Protein AF-0000000085133307 (afdb_homodimer)

Structure (mmCIF, N/CA/C/O backbone):
data_AF-0000000085133307-model_v1
#
loop_
_entity.id
_entity.type
_entity.pdbx_description
1 polymer 'Baseplate assembly protein W (GpW)'
#
loop_
_atom_site.group_PDB
_atom_site.id
_atom_site.type_symbol
_atom_site.label_atom_id
_atom_site.label_alt_id
_atom_site.label_comp_id
_atom_site.label_asym_id
_atom_site.label_entity_id
_atom_site.label_seq_id
_atom_site.pdbx_PDB_ins_code
_atom_site.Cartn_x
_atom_site.Cartn_y
_atom_site.Cartn_z
_atom_site.occupancy
_atom_site.B_iso_or_equiv
_atom_site.auth_seq_id
_atom_site.auth_comp_id
_atom_site.auth_asym_id
_atom_site.auth_atom_id
_atom_site.pdbx_PDB_model_num
ATOM 1 N N . MET A 1 1 ? 17.672 47.75 35.094 1 27.55 1 MET A N 1
ATOM 2 C CA . MET A 1 1 ? 16.469 47.562 34.281 1 27.55 1 MET A CA 1
ATOM 3 C C . MET A 1 1 ? 16.812 47.031 32.906 1 27.55 1 MET A C 1
ATOM 5 O O . MET A 1 1 ? 16.641 47.719 31.906 1 27.55 1 MET A O 1
ATOM 9 N N . THR A 1 2 ? 17.859 46.219 32.719 1 28.31 2 THR A N 1
ATOM 10 C CA . THR A 1 2 ? 18.531 45.75 31.516 1 28.31 2 THR A CA 1
ATOM 11 C C . THR A 1 2 ? 17.609 44.844 30.703 1 28.31 2 THR A C 1
ATOM 13 O O . THR A 1 2 ? 17.125 43.844 31.203 1 28.31 2 THR A O 1
ATOM 16 N N . ALA A 1 3 ? 16.906 45.406 29.641 1 29.16 3 ALA A N 1
ATOM 17 C CA . ALA A 1 3 ? 16.016 44.875 28.594 1 29.16 3 ALA A CA 1
ATOM 18 C C . ALA A 1 3 ? 16.672 43.719 27.875 1 29.16 3 ALA A C 1
ATOM 20 O O . ALA A 1 3 ? 17.672 43.875 27.172 1 29.16 3 ALA A O 1
ATOM 21 N N . ARG A 1 4 ? 16.938 42.594 28.516 1 31.33 4 ARG A N 1
ATOM 22 C CA . ARG A 1 4 ? 17.578 41.438 27.906 1 31.33 4 ARG A CA 1
ATOM 23 C C . ARG A 1 4 ? 16.875 41.031 26.609 1 31.33 4 ARG A C 1
ATOM 25 O O . ARG A 1 4 ? 15.656 40.906 26.562 1 31.33 4 ARG A O 1
ATOM 32 N N . TYR A 1 5 ? 17.328 41.5 25.359 1 29.95 5 TYR A N 1
ATOM 33 C CA . TYR A 1 5 ? 17.031 41.125 23.984 1 29.95 5 TYR A CA 1
ATOM 34 C C . TYR A 1 5 ? 16.984 39.625 23.828 1 29.95 5 TYR A C 1
ATOM 36 O O . TYR A 1 5 ? 18.031 38.969 23.812 1 29.95 5 TYR A O 1
ATOM 44 N N . LEU A 1 6 ? 16.312 38.844 24.672 1 33.94 6 LEU A N 1
ATOM 45 C CA . LEU A 1 6 ? 16.25 37.438 24.391 1 33.94 6 LEU A CA 1
ATOM 46 C C . LEU A 1 6 ? 15.945 37.188 22.906 1 33.94 6 LEU A C 1
ATOM 48 O O . LEU A 1 6 ? 14.93 37.656 22.391 1 33.94 6 LEU A O 1
ATOM 52 N N . GLY A 1 7 ? 16.922 37.219 22.031 1 33.25 7 GLY A N 1
ATOM 53 C CA . GLY A 1 7 ? 16.922 36.875 20.609 1 33.25 7 GLY A CA 1
ATOM 54 C C . GLY A 1 7 ? 16.094 35.656 20.281 1 33.25 7 GLY A C 1
ATOM 55 O O . GLY A 1 7 ? 16 34.719 21.078 1 33.25 7 GLY A O 1
ATOM 56 N N . MET A 1 8 ? 14.852 35.812 19.641 1 34.53 8 MET A N 1
ATOM 57 C CA . MET A 1 8 ? 14 34.781 19.031 1 34.53 8 MET A CA 1
ATOM 58 C C . MET A 1 8 ? 14.836 33.75 18.297 1 34.53 8 MET A C 1
ATOM 60 O O . MET A 1 8 ? 15.555 34.094 17.344 1 34.53 8 MET A O 1
ATOM 64 N N . ASN A 1 9 ? 15.695 32.969 18.859 1 35.91 9 ASN A N 1
ATOM 65 C CA . ASN A 1 9 ? 16.297 31.859 18.141 1 35.91 9 ASN A CA 1
ATOM 66 C C . ASN A 1 9 ? 15.281 31.156 17.25 1 35.91 9 ASN A C 1
ATOM 68 O O . ASN A 1 9 ? 14.203 30.766 17.719 1 35.91 9 ASN A O 1
ATOM 72 N N . ARG A 1 10 ? 14.969 31.562 15.969 1 39.97 10 ARG A N 1
ATOM 73 C CA . ARG A 1 10 ? 14.281 30.953 14.836 1 39.97 10 ARG A CA 1
ATOM 74 C C . ARG A 1 10 ? 14.523 29.438 14.805 1 39.97 10 ARG A C 1
ATOM 76 O O . ARG A 1 10 ? 15.539 28.984 14.273 1 39.97 10 ARG A O 1
ATOM 83 N N . SER A 1 11 ? 14.648 28.641 15.75 1 41.59 11 SER A N 1
ATOM 84 C CA . SER A 1 11 ? 14.82 27.203 15.609 1 41.59 11 SER A CA 1
ATOM 85 C C . SER A 1 11 ? 13.836 26.625 14.602 1 41.59 11 SER A C 1
ATOM 87 O O . SER A 1 11 ? 12.633 26.891 14.664 1 41.59 11 SER A O 1
ATOM 89 N N . ASP A 1 12 ? 14.219 26.344 13.203 1 47.09 12 ASP A N 1
ATOM 90 C CA . ASP A 1 12 ? 13.773 25.734 11.953 1 47.09 12 ASP A CA 1
ATOM 91 C C . ASP A 1 12 ? 12.93 24.484 12.227 1 47.09 12 ASP A C 1
ATOM 93 O O . ASP A 1 12 ? 12.586 23.75 11.297 1 47.09 12 ASP A O 1
ATOM 97 N N . GLY A 1 13 ? 12.781 24.031 13.383 1 53.97 13 GLY A N 1
ATOM 98 C CA . GLY A 1 13 ? 12 22.844 13.633 1 53.97 13 GLY A CA 1
ATOM 99 C C . GLY A 1 13 ? 10.547 22.984 13.227 1 53.97 13 GLY A C 1
ATOM 100 O O . GLY A 1 13 ? 10.086 24.078 12.914 1 53.97 13 GLY A O 1
ATOM 101 N N . LEU A 1 14 ? 9.992 21.812 12.773 1 59.34 14 LEU A N 1
ATOM 102 C CA . LEU A 1 14 ? 8.562 21.781 12.5 1 59.34 14 LEU A CA 1
ATOM 103 C C . LEU A 1 14 ? 7.789 22.547 13.578 1 59.34 14 LEU A C 1
ATOM 105 O O . LEU A 1 14 ? 7.957 22.281 14.766 1 59.34 14 LEU A O 1
ATOM 109 N N . THR A 1 15 ? 7.285 23.688 13.242 1 68.75 15 THR A N 1
ATOM 110 C CA . THR A 1 15 ? 6.516 24.438 14.242 1 68.75 15 THR A CA 1
ATOM 111 C C . THR A 1 15 ? 5.215 23.703 14.562 1 68.75 15 THR A C 1
ATOM 113 O O . THR A 1 15 ? 4.766 22.844 13.797 1 68.75 15 THR A O 1
ATOM 116 N N . VAL A 1 16 ? 4.793 23.719 15.797 1 70.56 16 VAL A N 1
ATOM 117 C CA . VAL A 1 16 ? 3.502 23.219 16.25 1 70.56 16 VAL A CA 1
ATOM 118 C C . VAL A 1 16 ? 2.422 23.547 15.227 1 70.56 16 VAL A C 1
ATOM 120 O O . VAL A 1 16 ? 1.564 22.719 14.93 1 70.56 16 VAL A O 1
ATOM 123 N N . THR A 1 17 ? 2.656 24.641 14.555 1 77.88 17 THR A N 1
ATOM 124 C CA . THR A 1 17 ? 1.676 25.094 13.578 1 77.88 17 THR A CA 1
ATOM 125 C C . THR A 1 17 ? 1.764 24.25 12.297 1 77.88 17 THR A C 1
ATOM 127 O O . THR A 1 17 ? 0.741 23.859 11.742 1 77.88 17 THR A O 1
ATOM 130 N N . ASP A 1 18 ? 2.986 23.906 11.977 1 86.12 18 ASP A N 1
ATOM 131 C CA . ASP A 1 18 ? 3.174 23.125 10.75 1 86.12 18 ASP A CA 1
ATOM 132 C C . ASP A 1 18 ? 2.615 21.719 10.906 1 86.12 18 ASP A C 1
ATOM 134 O O . ASP A 1 18 ? 1.94 21.203 10 1 86.12 18 ASP A O 1
ATOM 138 N N . LEU A 1 19 ? 2.783 21.156 12.023 1 90.19 19 LEU A N 1
ATOM 139 C CA . LEU A 1 19 ? 2.279 19.828 12.305 1 90.19 19 LEU A CA 1
ATOM 140 C C . LEU A 1 19 ? 0.755 19.812 12.359 1 90.19 19 LEU A C 1
ATOM 142 O O . LEU A 1 19 ? 0.118 18.859 11.914 1 90.19 19 LEU A O 1
ATOM 146 N N . GLU A 1 20 ? 0.257 20.875 12.906 1 92.06 20 GLU A N 1
ATOM 147 C CA . GLU A 1 20 ? -1.196 20.984 12.961 1 92.06 20 GLU A CA 1
ATOM 148 C C . GLU A 1 20 ? -1.799 21.078 11.562 1 92.06 20 GLU A C 1
ATOM 150 O O . GLU A 1 20 ? -2.822 20.453 11.281 1 92.06 20 GLU A O 1
ATOM 155 N N . HIS A 1 21 ? -1.163 21.828 10.703 1 94.94 21 HIS A N 1
ATOM 156 C CA . HIS A 1 21 ? -1.636 21.953 9.328 1 94.94 21 HIS A CA 1
ATOM 157 C C . HIS A 1 21 ? -1.559 20.625 8.586 1 94.94 21 HIS A C 1
ATOM 159 O O . HIS A 1 21 ? -2.479 20.281 7.848 1 94.94 21 HIS A O 1
ATOM 165 N N . ILE A 1 22 ? -0.519 19.891 8.867 1 96.38 22 ILE A N 1
ATOM 166 C CA . ILE A 1 22 ? -0.336 18.594 8.227 1 96.38 22 ILE A CA 1
ATOM 167 C C . ILE A 1 22 ? -1.39 17.625 8.734 1 96.38 22 ILE A C 1
ATOM 169 O O . ILE A 1 22 ? -2.01 16.906 7.949 1 96.38 22 ILE A O 1
ATOM 173 N N . SER A 1 23 ? -1.599 17.609 10.031 1 96.75 23 SER A N 1
ATOM 174 C CA . SER A 1 23 ? -2.602 16.734 10.633 1 96.75 23 SER A CA 1
ATOM 175 C C . SER A 1 23 ? -3.992 17.031 10.07 1 96.75 23 SER A C 1
ATOM 177 O O . SER A 1 23 ? -4.738 16.109 9.742 1 96.75 23 SER A O 1
ATOM 179 N N . GLN A 1 24 ? -4.277 18.266 9.945 1 96.44 24 GLN A N 1
ATOM 180 C CA . GLN A 1 24 ? -5.578 18.656 9.414 1 96.44 24 GLN A CA 1
ATOM 181 C C . GLN A 1 24 ? -5.719 18.25 7.949 1 96.44 24 GLN A C 1
ATOM 183 O O . GLN A 1 24 ? -6.762 17.75 7.539 1 96.44 24 GLN A O 1
ATOM 188 N N . SER A 1 25 ? -4.668 18.531 7.223 1 97.44 25 SER A N 1
ATOM 189 C CA . SER A 1 25 ? -4.652 18.172 5.809 1 97.44 25 SER A CA 1
ATOM 190 C C . SER A 1 25 ? -4.875 16.672 5.621 1 97.44 25 SER A C 1
ATOM 192 O O . SER A 1 25 ? -5.758 16.266 4.863 1 97.44 25 SER A O 1
ATOM 194 N N . ILE A 1 26 ? -4.121 15.852 6.379 1 97.94 26 ILE A N 1
ATOM 195 C CA . ILE A 1 26 ? -4.199 14.398 6.246 1 97.94 26 ILE A CA 1
ATOM 196 C C . ILE A 1 26 ? -5.57 13.914 6.707 1 97.94 26 ILE A C 1
ATOM 198 O O . ILE A 1 26 ? -6.168 13.039 6.078 1 97.94 26 ILE A O 1
ATOM 202 N N . GLY A 1 27 ? -6.059 14.508 7.75 1 97.75 27 GLY A N 1
ATOM 203 C CA . GLY A 1 27 ? -7.41 14.18 8.172 1 97.75 27 GLY A CA 1
ATOM 204 C C . GLY A 1 27 ? -8.453 14.438 7.098 1 97.75 27 GLY A C 1
ATOM 205 O O . GLY A 1 27 ? -9.312 13.594 6.848 1 97.75 27 GLY A O 1
ATOM 206 N N . ASP A 1 28 ? -8.359 15.555 6.535 1 97.75 28 ASP A N 1
ATOM 207 C CA . ASP A 1 28 ? -9.281 15.914 5.461 1 97.75 28 ASP A CA 1
ATOM 208 C C . ASP A 1 28 ? -9.164 14.945 4.289 1 97.75 28 ASP A C 1
ATOM 210 O O . ASP A 1 28 ? -10.164 14.445 3.779 1 97.75 28 ASP A O 1
ATOM 214 N N . ILE A 1 29 ? -7.953 14.641 3.879 1 98.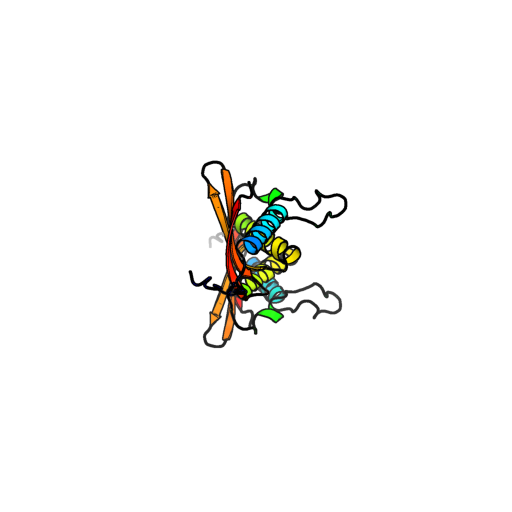12 29 ILE A N 1
ATOM 215 C CA . ILE A 1 29 ? -7.68 13.734 2.768 1 98.12 29 ILE A CA 1
ATOM 216 C C . ILE A 1 29 ? -8.312 12.375 3.039 1 98.12 29 ILE A C 1
ATOM 218 O O . ILE A 1 29 ? -9.031 11.836 2.191 1 98.12 29 ILE A O 1
ATOM 222 N N . LEU A 1 30 ? -8.062 11.828 4.258 1 98.06 30 LEU A N 1
ATOM 223 C CA . LEU A 1 30 ? -8.469 10.461 4.574 1 98.06 30 LEU A CA 1
ATOM 224 C C . LEU A 1 30 ? -9.984 10.367 4.723 1 98.06 30 LEU A C 1
ATOM 226 O O . LEU A 1 30 ? -10.586 9.352 4.363 1 98.06 30 LEU A O 1
ATOM 230 N N . ARG A 1 31 ? -10.586 11.445 5.141 1 97 31 ARG A N 1
ATOM 231 C CA . ARG A 1 31 ? -12.016 11.406 5.43 1 97 31 ARG A CA 1
ATOM 232 C C . ARG A 1 31 ? -12.836 11.781 4.203 1 97 31 ARG A C 1
ATOM 234 O O . ARG A 1 31 ? -14.055 11.586 4.176 1 97 31 ARG A O 1
ATOM 241 N N . THR A 1 32 ? -12.25 12.367 3.205 1 97.62 32 THR A N 1
ATOM 242 C CA . THR A 1 32 ? -12.961 12.742 1.984 1 97.62 32 THR A CA 1
ATOM 243 C C . THR A 1 32 ? -13.023 11.562 1.016 1 97.62 32 THR A C 1
ATOM 245 O O . THR A 1 32 ? -11.992 11.117 0.507 1 97.62 32 THR A O 1
ATOM 248 N N . PRO A 1 33 ? -14.258 11.172 0.75 1 96.94 33 PRO A N 1
ATOM 249 C CA . PRO A 1 33 ? -14.367 10.078 -0.22 1 96.94 33 PRO A CA 1
ATOM 250 C C . PRO A 1 33 ? -13.961 10.5 -1.631 1 96.94 33 PRO A C 1
ATOM 252 O O . PRO A 1 33 ? -14.398 11.547 -2.113 1 96.94 33 PRO A O 1
ATOM 255 N N . VAL A 1 34 ? -13.109 9.625 -2.23 1 96.81 34 VAL A N 1
ATOM 256 C CA . VAL A 1 34 ? -12.773 9.859 -3.629 1 96.81 34 VAL A CA 1
ATOM 257 C C . VAL A 1 34 ? -14.047 9.922 -4.465 1 96.81 34 VAL A C 1
ATOM 259 O O . VAL A 1 34 ? -14.961 9.117 -4.273 1 96.81 34 VAL A O 1
ATOM 262 N N . GLY A 1 35 ? -14.133 10.906 -5.375 1 96.19 35 GLY A N 1
ATOM 263 C CA . GLY A 1 35 ? -15.297 11.062 -6.23 1 96.19 35 GLY A CA 1
ATOM 264 C C . GLY A 1 35 ? -16.328 12.023 -5.672 1 96.19 35 GLY A C 1
ATOM 265 O O . GLY A 1 35 ? -17.234 12.461 -6.383 1 96.19 35 GLY A O 1
ATOM 266 N N . SER A 1 36 ? -16.234 12.398 -4.441 1 96.56 36 SER A N 1
ATOM 267 C CA . SER A 1 36 ? -17.266 13.18 -3.77 1 96.56 36 SER A CA 1
ATOM 268 C C . SER A 1 36 ? -17.172 14.656 -4.129 1 96.56 36 SER A C 1
ATOM 270 O O . SER A 1 36 ? -18.125 15.406 -3.943 1 96.56 36 SER A O 1
ATOM 272 N N . ARG A 1 37 ? -15.984 15.094 -4.535 1 95.69 37 ARG A N 1
ATOM 273 C CA . ARG A 1 37 ? -15.812 16.484 -4.934 1 95.69 37 ARG A CA 1
ATOM 274 C C . ARG A 1 37 ? -15.906 16.641 -6.449 1 95.69 37 ARG A C 1
ATOM 276 O O . ARG A 1 37 ? -15.094 16.078 -7.188 1 95.69 37 ARG A O 1
ATOM 283 N N . VAL A 1 38 ? -16.812 17.375 -6.984 1 95.69 38 VAL A N 1
ATOM 284 C CA . VAL A 1 38 ? -17.188 17.516 -8.391 1 95.69 38 VAL A CA 1
ATOM 285 C C . VAL A 1 38 ? -16 18.062 -9.188 1 95.69 38 VAL A C 1
ATOM 287 O O . VAL A 1 38 ? -15.648 17.531 -10.242 1 95.69 38 VAL A O 1
ATOM 290 N N . MET A 1 39 ? -15.258 19.094 -8.758 1 96.56 39 MET A N 1
ATOM 291 C CA . MET A 1 39 ? -14.172 19.766 -9.477 1 96.56 39 MET A CA 1
ATOM 292 C C . MET A 1 39 ? -12.836 19.094 -9.172 1 96.56 39 MET A C 1
ATOM 294 O O . MET A 1 39 ? -11.805 19.469 -9.734 1 96.56 39 MET A O 1
ATOM 298 N N . ARG A 1 40 ? -12.812 18.172 -8.266 1 95.56 40 ARG A N 1
ATOM 299 C CA . ARG A 1 40 ? -11.625 17.438 -7.863 1 95.56 40 ARG A CA 1
ATOM 300 C C . ARG A 1 40 ? -11.969 16 -7.5 1 95.56 40 ARG A C 1
ATOM 302 O O . ARG A 1 40 ? -11.766 15.57 -6.363 1 95.56 40 ARG A O 1
ATOM 309 N N . ARG A 1 41 ? -12.336 15.258 -8.469 1 96.5 41 ARG A N 1
ATOM 310 C CA . ARG A 1 41 ? -12.945 13.953 -8.25 1 96.5 41 ARG A CA 1
ATOM 311 C C . ARG A 1 41 ? -11.906 12.945 -7.766 1 96.5 41 ARG A C 1
ATOM 313 O O . ARG A 1 41 ? -12.258 11.93 -7.156 1 96.5 41 ARG A O 1
ATOM 320 N N . ASP A 1 42 ? -10.633 13.258 -8.023 1 96.44 42 ASP A N 1
ATOM 321 C CA . ASP A 1 42 ? -9.586 12.32 -7.629 1 96.44 42 ASP A CA 1
ATOM 322 C C . ASP A 1 42 ? -9.141 12.57 -6.191 1 96.44 42 ASP A C 1
ATOM 324 O O . ASP A 1 42 ? -8.43 11.742 -5.605 1 96.44 42 ASP A O 1
ATOM 328 N N . TYR A 1 43 ? -9.633 13.734 -5.621 1 97.88 43 TYR A N 1
ATOM 329 C CA . TYR A 1 43 ? -9.172 14.133 -4.297 1 97.88 43 TYR A CA 1
ATOM 330 C C . TYR A 1 43 ? -9.766 13.242 -3.215 1 97.88 43 TYR A C 1
ATOM 332 O O . TYR A 1 43 ? -10.945 12.875 -3.283 1 97.88 43 TYR A O 1
ATOM 340 N N . GLY A 1 44 ? -8.961 12.883 -2.178 1 97.88 44 GLY A N 1
ATOM 341 C CA . GLY A 1 44 ? -9.43 12.117 -1.034 1 97.88 44 GLY A CA 1
ATOM 342 C C . GLY A 1 44 ? -8.852 10.719 -0.983 1 97.88 44 GLY A C 1
ATOM 343 O O . GLY A 1 44 ? -7.691 10.5 -1.336 1 97.88 44 GLY A O 1
ATOM 344 N N . SER A 1 45 ? -9.57 9.844 -0.292 1 98.06 45 SER A N 1
ATOM 345 C CA . SER A 1 45 ? -9.086 8.477 -0.11 1 98.06 45 SER A CA 1
ATOM 346 C C . SER A 1 45 ? -10.203 7.461 -0.292 1 98.06 45 SER A C 1
ATOM 348 O O . SER A 1 45 ? -11.383 7.809 -0.228 1 98.06 45 SER A O 1
ATOM 350 N N . LEU A 1 46 ? -9.789 6.258 -0.613 1 96.19 46 LEU A N 1
ATOM 351 C CA . LEU A 1 46 ? -10.742 5.152 -0.72 1 96.19 46 LEU A CA 1
ATOM 352 C C . LEU A 1 46 ? -11.133 4.641 0.66 1 96.19 46 LEU A C 1
ATOM 354 O O . LEU A 1 46 ? -11.922 3.701 0.775 1 96.19 46 LEU A O 1
ATOM 358 N N . LEU A 1 47 ? -10.602 5.223 1.707 1 96.19 47 LEU A N 1
ATOM 359 C CA . LEU A 1 47 ? -10.766 4.762 3.082 1 96.19 47 LEU A CA 1
ATOM 360 C C . LEU A 1 47 ? -12.234 4.727 3.475 1 96.19 47 LEU A C 1
ATOM 362 O O . LEU A 1 47 ? -12.68 3.801 4.156 1 96.19 47 LEU A O 1
ATOM 366 N N . ALA A 1 48 ? -12.977 5.719 3.068 1 88.56 48 ALA A N 1
ATOM 367 C CA . ALA A 1 48 ? -14.367 5.871 3.477 1 88.56 48 ALA A CA 1
ATOM 368 C C . ALA A 1 48 ? -15.195 4.648 3.086 1 88.56 48 ALA A C 1
ATOM 370 O O . ALA A 1 48 ? -16.094 4.246 3.814 1 88.56 48 ALA A O 1
ATOM 371 N N . SER A 1 49 ? -14.867 4.078 2.021 1 91.31 49 SER A N 1
ATOM 372 C CA . SER A 1 49 ? -15.633 2.93 1.542 1 91.31 49 SER A CA 1
ATOM 373 C C . SER A 1 49 ? -15.195 1.645 2.232 1 91.31 49 SER A C 1
ATOM 375 O O . SER A 1 49 ? -15.836 0.604 2.092 1 91.31 49 SER A O 1
ATOM 377 N N . MET A 1 50 ? -14.164 1.707 2.998 1 94.44 50 MET A N 1
ATOM 378 C CA . MET A 1 50 ? -13.555 0.499 3.555 1 94.44 50 MET A CA 1
ATOM 379 C C . MET A 1 50 ? -13.867 0.371 5.043 1 94.44 50 MET A C 1
ATOM 381 O O . MET A 1 50 ? -14.023 -0.739 5.555 1 94.44 50 MET A O 1
ATOM 385 N N . ILE A 1 51 ? -13.992 1.407 5.75 1 90.06 51 ILE A N 1
ATOM 386 C CA . ILE A 1 51 ? -13.945 1.393 7.207 1 90.06 51 ILE A CA 1
ATOM 387 C C . ILE A 1 51 ? -15.242 0.793 7.754 1 90.06 51 ILE A C 1
ATOM 389 O O . ILE A 1 51 ? -15.289 0.332 8.898 1 90.06 51 ILE A O 1
ATOM 393 N N . ASP A 1 52 ? -16.297 0.715 7.004 1 86.5 52 ASP A N 1
ATOM 394 C CA . ASP A 1 52 ? -17.547 0.161 7.5 1 86.5 52 ASP A CA 1
ATOM 395 C C . ASP A 1 52 ? -17.688 -1.317 7.141 1 86.5 52 ASP A C 1
ATOM 397 O O . ASP A 1 52 ? -18.688 -1.954 7.457 1 86.5 52 ASP A O 1
ATOM 401 N N . GLN A 1 53 ? -16.734 -1.813 6.512 1 89.75 53 GLN A N 1
ATOM 402 C CA . GLN A 1 53 ? -16.75 -3.213 6.098 1 89.75 53 GLN A CA 1
ATOM 403 C C . GLN A 1 53 ? -16.266 -4.121 7.219 1 89.75 53 GLN A C 1
ATOM 405 O O . GLN A 1 53 ? -15.531 -3.678 8.109 1 89.75 53 GLN A O 1
ATOM 410 N N . PRO A 1 54 ? -16.672 -5.402 7.191 1 88.94 54 PRO A N 1
ATOM 411 C CA . PRO A 1 54 ? -16.109 -6.348 8.164 1 88.94 54 PRO A CA 1
ATOM 412 C C . PRO A 1 54 ? -14.578 -6.414 8.109 1 88.94 54 PRO A C 1
ATOM 414 O O . PRO A 1 54 ? -14 -6.5 7.02 1 88.94 54 PRO A O 1
ATOM 417 N N . GLN A 1 55 ? -14.055 -6.418 9.273 1 88.12 55 GLN A N 1
ATOM 418 C CA . GLN A 1 55 ? -12.602 -6.312 9.359 1 88.12 55 GLN A CA 1
ATOM 419 C C . GLN A 1 55 ? -11.938 -7.664 9.117 1 88.12 55 GLN A C 1
ATOM 421 O O . GLN A 1 55 ? -12.227 -8.641 9.812 1 88.12 55 GLN A O 1
ATOM 426 N N . THR A 1 56 ? -11.164 -7.793 8.094 1 93.44 56 THR A N 1
ATOM 427 C CA . THR A 1 56 ? -10.312 -8.93 7.75 1 93.44 56 THR A CA 1
ATOM 428 C C . THR A 1 56 ? -8.859 -8.484 7.574 1 93.44 56 THR A C 1
ATOM 430 O O . THR A 1 56 ? -8.586 -7.297 7.406 1 93.44 56 THR A O 1
ATOM 433 N N . PRO A 1 57 ? -7.93 -9.398 7.707 1 94.69 57 PRO A N 1
ATOM 434 C CA . PRO A 1 57 ? -6.535 -9.023 7.445 1 94.69 57 PRO A CA 1
ATOM 435 C C . PRO A 1 57 ? -6.34 -8.43 6.051 1 94.69 57 PRO A C 1
ATOM 437 O O . PRO A 1 57 ? -5.531 -7.516 5.875 1 94.69 57 PRO A O 1
ATOM 440 N N . ALA A 1 58 ? -7.094 -8.938 5.113 1 95.88 58 ALA A N 1
ATOM 441 C CA . ALA A 1 58 ? -7.016 -8.398 3.758 1 95.88 58 ALA A CA 1
ATOM 442 C C . ALA A 1 58 ? -7.504 -6.953 3.715 1 95.88 58 ALA A C 1
ATOM 444 O O . ALA A 1 58 ? -6.883 -6.102 3.074 1 95.88 58 ALA A O 1
ATOM 445 N N . LEU A 1 59 ? -8.617 -6.703 4.383 1 95.38 59 LEU A N 1
ATOM 446 C CA . LEU A 1 59 ? -9.148 -5.348 4.438 1 95.38 59 LEU A CA 1
ATOM 447 C C . LEU A 1 59 ? -8.18 -4.414 5.156 1 95.38 59 LEU A C 1
ATOM 449 O O . LEU A 1 59 ? -8.008 -3.26 4.758 1 95.38 59 LEU A O 1
ATOM 453 N N . GLU A 1 60 ? -7.535 -4.922 6.18 1 94.88 60 GLU A N 1
ATOM 454 C CA . GLU A 1 60 ? -6.566 -4.121 6.918 1 94.88 60 GLU A CA 1
ATOM 455 C C . GLU A 1 60 ? -5.402 -3.703 6.023 1 94.88 60 GLU A C 1
ATOM 457 O O . GLU A 1 60 ? -4.961 -2.553 6.066 1 94.88 60 GLU A O 1
ATOM 462 N N . LEU A 1 61 ? -4.938 -4.633 5.254 1 96.94 61 LEU A N 1
ATOM 463 C CA . LEU A 1 61 ? -3.865 -4.309 4.32 1 96.94 61 LEU A CA 1
ATOM 464 C C . LEU A 1 61 ? -4.344 -3.311 3.268 1 96.94 61 LEU A C 1
ATOM 466 O O . LEU A 1 61 ? -3.615 -2.379 2.916 1 96.94 61 LEU A O 1
ATOM 470 N N . GLN A 1 62 ? -5.535 -3.463 2.785 1 96.75 62 GLN A N 1
ATOM 471 C CA . GLN A 1 62 ? -6.102 -2.535 1.812 1 96.75 62 GLN A CA 1
ATOM 472 C C . GLN A 1 62 ? -6.203 -1.126 2.391 1 96.75 62 GLN A C 1
ATOM 474 O O . GLN A 1 62 ? -5.902 -0.145 1.704 1 96.75 62 GLN A O 1
ATOM 479 N N . ILE A 1 63 ? -6.633 -1.062 3.605 1 96.44 63 ILE A N 1
ATOM 480 C CA . ILE A 1 63 ? -6.758 0.218 4.293 1 96.44 63 ILE A CA 1
ATOM 481 C C . ILE A 1 63 ? -5.383 0.875 4.414 1 96.44 63 ILE A C 1
ATOM 483 O O . ILE A 1 63 ? -5.234 2.068 4.145 1 96.44 63 ILE A O 1
ATOM 487 N N . LYS A 1 64 ? -4.359 0.08 4.805 1 97.25 64 LYS A N 1
ATOM 488 C CA . LYS A 1 64 ? -2.994 0.59 4.914 1 97.25 64 LYS A CA 1
ATOM 489 C C . LYS A 1 64 ? -2.51 1.156 3.582 1 97.25 64 LYS A C 1
ATOM 491 O O . LYS A 1 64 ? -1.948 2.252 3.535 1 97.25 64 LYS A O 1
ATOM 496 N N . VAL A 1 65 ? -2.816 0.472 2.555 1 97.69 65 VAL A N 1
ATOM 497 C CA . VAL A 1 65 ? -2.383 0.875 1.22 1 97.69 65 VAL A CA 1
ATOM 498 C C . VAL A 1 65 ? -3.139 2.131 0.79 1 97.69 65 VAL A C 1
ATOM 500 O O . VAL A 1 65 ? -2.543 3.07 0.258 1 97.69 65 VAL A O 1
ATOM 503 N N . ALA A 1 66 ? -4.414 2.141 1.021 1 97.62 66 ALA A N 1
ATOM 504 C CA . ALA A 1 66 ? -5.234 3.291 0.655 1 97.62 66 ALA A CA 1
ATOM 505 C C . ALA A 1 66 ? -4.75 4.559 1.356 1 97.62 66 ALA A C 1
ATOM 507 O O . ALA A 1 66 ? -4.641 5.617 0.734 1 97.62 66 ALA A O 1
ATOM 508 N N . CYS A 1 67 ? -4.449 4.418 2.668 1 98.06 67 CYS A N 1
ATOM 509 C CA . CYS A 1 67 ? -3.945 5.555 3.432 1 98.06 67 CYS A CA 1
ATOM 510 C C . CYS A 1 67 ? -2.609 6.035 2.875 1 98.06 67 CYS A C 1
ATOM 512 O O . CYS A 1 67 ? -2.422 7.234 2.65 1 98.06 67 CYS A O 1
ATOM 514 N N . TYR A 1 68 ? -1.752 5.113 2.645 1 98.31 68 TYR A N 1
ATOM 515 C CA . TYR A 1 68 ? -0.429 5.445 2.131 1 98.31 68 TYR A CA 1
ATOM 516 C C . TYR A 1 68 ? -0.533 6.184 0.8 1 98.31 68 TYR A C 1
ATOM 518 O O . TYR A 1 68 ? 0.056 7.254 0.627 1 98.31 68 TYR A O 1
ATOM 526 N N . MET A 1 69 ? -1.334 5.598 -0.101 1 97.19 69 MET A N 1
ATOM 527 C CA . MET A 1 69 ? -1.43 6.156 -1.446 1 97.19 69 MET A CA 1
ATOM 528 C C . MET A 1 69 ? -2.068 7.543 -1.416 1 97.19 69 MET A C 1
ATOM 530 O O . MET A 1 69 ? -1.655 8.438 -2.154 1 97.19 69 MET A O 1
ATOM 534 N N . ALA A 1 70 ? -3.049 7.738 -0.618 1 98.25 70 ALA A N 1
ATOM 535 C CA . ALA A 1 70 ? -3.717 9.031 -0.516 1 98.25 70 ALA A CA 1
ATOM 536 C C . ALA A 1 70 ? -2.766 10.102 0.014 1 98.25 70 ALA A C 1
ATOM 538 O O . ALA A 1 70 ? -2.678 11.195 -0.547 1 98.25 70 ALA A O 1
ATOM 539 N N . VAL A 1 71 ? -2.029 9.773 1.083 1 98.31 71 VAL A N 1
ATOM 540 C CA . VAL A 1 71 ? -1.103 10.727 1.683 1 98.31 71 VAL A CA 1
ATOM 541 C C . VAL A 1 71 ? 0.032 11.031 0.707 1 98.31 71 VAL A C 1
ATOM 543 O O . VAL A 1 71 ? 0.427 12.188 0.541 1 98.31 71 VAL A O 1
ATOM 546 N N . LEU A 1 72 ? 0.5 10.016 0.077 1 97.25 72 LEU A N 1
ATOM 547 C CA . LEU A 1 72 ? 1.547 10.18 -0.925 1 97.25 72 LEU A CA 1
ATOM 548 C C . LEU A 1 72 ? 1.108 11.164 -2.008 1 97.25 72 LEU A C 1
ATOM 550 O O . LEU A 1 72 ? 1.881 12.039 -2.41 1 97.25 72 LEU A O 1
ATOM 554 N N . LYS A 1 73 ? -0.039 11.055 -2.408 1 97.31 73 LYS A N 1
ATOM 555 C CA . LYS A 1 73 ? -0.544 11.828 -3.537 1 97.31 73 LYS A CA 1
ATOM 556 C C . LYS A 1 73 ? -0.857 13.266 -3.123 1 97.31 73 LYS A C 1
ATOM 558 O O . LYS A 1 73 ? -0.548 14.211 -3.854 1 97.31 73 LYS A O 1
ATOM 563 N N . TRP A 1 74 ? -1.396 13.5 -1.974 1 98.12 74 TRP A N 1
ATOM 564 C CA . TRP A 1 74 ? -2.047 14.773 -1.713 1 98.12 74 TRP A CA 1
ATOM 565 C C . TRP A 1 74 ? -1.327 15.539 -0.605 1 98.12 74 TRP A C 1
ATOM 567 O O . TRP A 1 74 ? -1.627 16.703 -0.35 1 98.12 74 TRP A O 1
ATOM 577 N N . GLU A 1 75 ? -0.437 14.914 0.124 1 98 75 GLU A N 1
ATOM 578 C CA . GLU A 1 75 ? 0.332 15.594 1.165 1 98 75 GLU A CA 1
ATOM 579 C C . GLU A 1 75 ? 1.831 15.406 0.953 1 98 75 GLU A C 1
ATOM 581 O O . GLU A 1 75 ? 2.475 14.633 1.666 1 98 75 GLU A O 1
ATOM 586 N N . PRO A 1 76 ? 2.422 16.156 0.072 1 96 76 PRO A N 1
ATOM 587 C CA . PRO A 1 76 ? 3.814 15.938 -0.331 1 96 76 PRO A CA 1
ATOM 588 C C . PRO A 1 76 ? 4.812 16.312 0.761 1 96 76 PRO A C 1
ATOM 590 O O . PRO A 1 76 ? 6 16 0.654 1 96 76 PRO A O 1
ATOM 593 N N . ARG A 1 77 ? 4.363 16.984 1.806 1 96.12 77 ARG A N 1
ATOM 594 C CA . ARG A 1 77 ? 5.273 17.406 2.869 1 96.12 77 ARG A CA 1
ATOM 595 C C . ARG A 1 77 ? 5.68 16.219 3.738 1 96.12 77 ARG A C 1
ATOM 597 O O . ARG A 1 77 ? 6.617 16.312 4.531 1 96.12 77 ARG A O 1
ATOM 604 N N . VAL A 1 78 ? 4.98 15.031 3.535 1 97.12 78 VAL A N 1
ATOM 605 C CA . VAL A 1 78 ? 5.176 13.922 4.461 1 97.12 78 VAL A CA 1
ATOM 606 C C . VAL A 1 78 ? 5.578 12.664 3.686 1 97.12 78 VAL A C 1
ATOM 608 O O . VAL A 1 78 ? 5.016 12.375 2.627 1 97.12 78 VAL A O 1
ATOM 611 N N . THR A 1 79 ? 6.547 11.953 4.207 1 97.69 79 THR A N 1
ATOM 612 C CA . THR A 1 79 ? 6.852 10.586 3.797 1 97.69 79 THR A CA 1
ATOM 613 C C . THR A 1 79 ? 6.547 9.602 4.926 1 97.69 79 THR A C 1
ATOM 615 O O . THR A 1 79 ? 7.09 9.727 6.023 1 97.69 79 THR A O 1
ATOM 618 N N . LEU A 1 80 ? 5.758 8.625 4.598 1 98.44 80 LEU A N 1
ATOM 619 C CA . LEU A 1 80 ? 5.32 7.691 5.633 1 98.44 80 LEU A CA 1
ATOM 620 C C . LEU A 1 80 ? 6.266 6.5 5.727 1 98.44 80 LEU A C 1
ATOM 622 O O . LEU A 1 80 ? 6.793 6.039 4.711 1 98.44 80 LEU A O 1
ATOM 626 N N . SER A 1 81 ? 6.383 6.012 6.961 1 98.12 81 SER A N 1
ATOM 627 C CA . SER A 1 81 ? 7.156 4.809 7.23 1 98.12 81 SER A CA 1
ATOM 628 C C . SER A 1 81 ? 6.281 3.707 7.82 1 98.12 81 SER A C 1
ATOM 630 O O . SER A 1 81 ? 6.672 2.537 7.836 1 98.12 81 SER A O 1
ATOM 632 N N . SER A 1 82 ? 5.113 4.121 8.305 1 98 82 SER A N 1
ATOM 633 C CA . SER A 1 82 ? 4.199 3.131 8.859 1 98 82 SER A CA 1
ATOM 634 C C . SER A 1 82 ? 2.766 3.654 8.883 1 98 82 SER A C 1
ATOM 636 O O . SER A 1 82 ? 2.537 4.848 9.094 1 98 82 SER A O 1
ATOM 638 N N . VAL A 1 83 ? 1.887 2.771 8.656 1 97.94 83 VAL A N 1
ATOM 639 C CA . VAL A 1 83 ? 0.451 2.99 8.805 1 97.94 83 VAL A CA 1
ATOM 640 C C . VAL A 1 83 ? -0.159 1.867 9.641 1 97.94 83 VAL A C 1
ATOM 642 O O . VAL A 1 83 ? -0.014 0.688 9.305 1 97.94 83 VAL A O 1
ATOM 645 N N . THR A 1 84 ? -0.793 2.213 10.719 1 96.69 84 THR A N 1
ATOM 646 C CA . THR A 1 84 ? -1.507 1.236 11.531 1 96.69 84 THR A CA 1
ATOM 647 C C . THR A 1 84 ? -2.924 1.716 11.836 1 96.69 84 THR A C 1
ATOM 649 O O . THR A 1 84 ? -3.182 2.92 11.875 1 96.69 84 THR A O 1
ATOM 652 N N . THR A 1 85 ? -3.756 0.798 11.93 1 95.12 85 THR A N 1
ATOM 653 C CA . THR A 1 85 ? -5.148 1.123 12.227 1 95.12 85 THR A CA 1
ATOM 654 C C . THR A 1 85 ? -5.598 0.454 13.516 1 95.12 85 THR A C 1
ATOM 656 O O . THR A 1 85 ? -5.109 -0.622 13.875 1 95.12 85 THR A O 1
ATOM 659 N N . GLU A 1 86 ? -6.418 1.134 14.211 1 93 86 GLU A N 1
ATOM 660 C CA . GLU A 1 86 ? -7.043 0.599 15.414 1 93 86 GLU A CA 1
ATOM 661 C C . GLU A 1 86 ? -8.547 0.871 15.43 1 93 86 GLU A C 1
ATOM 663 O O . GLU A 1 86 ? -8.984 1.955 15.047 1 93 86 GLU A O 1
ATOM 668 N N . ARG A 1 87 ? -9.188 -0.128 15.773 1 89.81 87 ARG A N 1
ATOM 669 C CA . ARG A 1 87 ? -10.633 0.012 15.914 1 89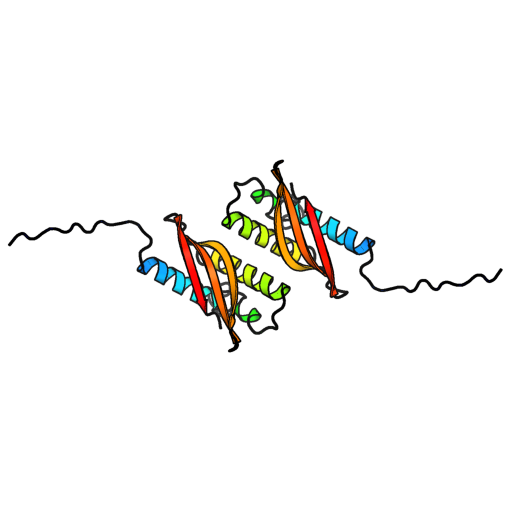.81 87 ARG A CA 1
ATOM 670 C C . ARG A 1 87 ? -11.039 -0.05 17.391 1 89.81 87 ARG A C 1
ATOM 672 O O . ARG A 1 87 ? -10.586 -0.922 18.125 1 89.81 87 ARG A O 1
ATOM 679 N N . SER A 1 88 ? -11.789 0.956 17.812 1 86.56 88 SER A N 1
ATOM 680 C CA . SER A 1 88 ? -12.297 0.987 19.188 1 86.56 88 SER A CA 1
ATOM 681 C C . SER A 1 88 ? -13.578 0.174 19.312 1 86.56 88 SER A C 1
ATOM 683 O O . SER A 1 88 ? -14.148 -0.264 18.312 1 86.56 88 SER A O 1
ATOM 685 N N . PHE A 1 89 ? -13.938 -0.057 20.594 1 85.06 89 PHE A N 1
ATOM 686 C CA . PHE A 1 89 ? -15.117 -0.862 20.906 1 85.06 89 PHE A CA 1
ATOM 687 C C . PHE A 1 89 ? -16.375 -0.2 20.375 1 85.06 89 PHE A C 1
ATOM 689 O O . PHE A 1 89 ? -17.344 -0.884 20.016 1 85.06 89 PHE A O 1
ATOM 696 N N . ASP A 1 90 ? -16.359 1.104 20.281 1 83.62 90 ASP A N 1
ATOM 697 C CA . ASP A 1 90 ? -17.547 1.834 19.844 1 83.62 90 ASP A CA 1
ATOM 698 C C . ASP A 1 90 ? -17.609 1.885 18.312 1 83.62 90 ASP A C 1
ATOM 700 O O . ASP A 1 90 ? -18.484 2.541 17.75 1 83.62 90 ASP A O 1
ATOM 704 N N . GLY A 1 91 ? -16.734 1.297 17.641 1 80.81 91 GLY A N 1
ATOM 705 C CA . GLY A 1 91 ? -16.766 1.194 16.188 1 80.81 91 GLY A CA 1
ATOM 706 C C . GLY A 1 91 ? -15.961 2.27 15.492 1 80.81 91 GLY A C 1
ATOM 707 O O . GLY A 1 91 ? -15.883 2.301 14.266 1 80.81 91 GLY A O 1
ATOM 708 N N . ARG A 1 92 ? -15.352 3.066 16.312 1 88.12 92 ARG A N 1
ATOM 709 C CA . ARG A 1 92 ? -14.547 4.133 15.734 1 88.12 92 ARG A CA 1
ATOM 710 C C . ARG A 1 92 ? -13.172 3.611 15.328 1 88.12 92 ARG A C 1
ATOM 712 O O . ARG A 1 92 ? -12.594 2.766 16.016 1 88.12 92 ARG A O 1
ATOM 719 N N . MET A 1 93 ? -12.773 4.098 14.141 1 93.25 93 MET A N 1
ATOM 720 C CA . MET A 1 93 ? -11.453 3.693 13.672 1 93.25 93 MET A CA 1
ATOM 721 C C . MET A 1 93 ? -10.477 4.867 13.703 1 93.25 93 MET A C 1
ATOM 723 O O . MET A 1 93 ? -10.836 5.988 13.352 1 93.25 93 MET A O 1
ATOM 727 N N . THR A 1 94 ? -9.336 4.586 14.18 1 96 94 THR A N 1
ATOM 728 C CA . THR A 1 94 ? -8.234 5.543 14.172 1 96 94 THR A CA 1
ATOM 729 C C . THR A 1 94 ? -7.055 5.008 13.359 1 96 94 THR A C 1
ATOM 731 O O . THR A 1 94 ? -6.793 3.801 13.359 1 96 94 THR A O 1
ATOM 734 N N . VAL A 1 95 ? -6.434 5.941 12.664 1 97.19 95 VAL A N 1
ATOM 735 C CA . VAL A 1 95 ? -5.23 5.613 11.898 1 97.19 95 VAL A CA 1
ATOM 736 C C . VAL A 1 95 ? -4.023 6.316 12.516 1 97.19 95 VAL A C 1
ATOM 738 O O . VAL A 1 95 ? -4.074 7.516 12.797 1 97.19 95 VAL A O 1
ATOM 741 N N . THR A 1 96 ? -3.016 5.523 12.766 1 98 96 THR A N 1
ATOM 742 C CA . THR A 1 96 ? -1.748 6.09 13.219 1 98 96 THR A CA 1
ATOM 743 C C . THR A 1 96 ? -0.714 6.062 12.094 1 98 96 THR A C 1
ATOM 745 O O . THR A 1 96 ? -0.465 5.008 11.5 1 98 96 THR A O 1
ATOM 748 N N . LEU A 1 97 ? -0.192 7.23 11.812 1 98.31 97 LEU A N 1
ATOM 749 C CA . LEU A 1 97 ? 0.802 7.41 10.758 1 98.31 97 LEU A CA 1
ATOM 750 C C . LEU A 1 97 ? 2.137 7.859 11.344 1 98.31 97 LEU A C 1
ATOM 752 O O . LEU A 1 97 ? 2.188 8.812 12.117 1 98.31 97 LEU A O 1
ATOM 756 N N . THR A 1 98 ? 3.184 7.129 11 1 98.31 98 THR A N 1
ATOM 757 C CA . THR A 1 98 ? 4.527 7.586 11.344 1 98.31 98 THR A CA 1
ATOM 758 C C . THR A 1 98 ? 5.348 7.84 10.078 1 98.31 98 THR A C 1
ATOM 760 O O . THR A 1 98 ? 5.086 7.25 9.031 1 98.31 98 THR A O 1
ATOM 763 N N . GLY A 1 99 ? 6.238 8.773 10.188 1 97.81 99 GLY A N 1
ATOM 764 C CA . GLY A 1 99 ? 7.094 9.148 9.07 1 97.81 99 GLY A CA 1
ATOM 765 C C . GLY A 1 99 ? 7.957 10.359 9.367 1 97.81 99 GLY A C 1
ATOM 766 O O . GLY A 1 99 ? 8.453 10.516 10.492 1 97.81 99 GLY A O 1
ATOM 767 N N . GLN A 1 100 ? 8.18 11.109 8.25 1 97.06 100 GLN A N 1
ATOM 768 C CA . GLN A 1 100 ? 9.008 12.297 8.43 1 97.06 100 GLN A CA 1
ATOM 769 C C . GLN A 1 100 ? 8.492 13.453 7.574 1 97.06 100 GLN A C 1
ATOM 771 O O . GLN A 1 100 ? 7.852 13.234 6.547 1 97.06 100 GLN A O 1
ATOM 776 N N . HIS A 1 101 ? 8.773 14.641 8.148 1 96.44 101 HIS A N 1
ATOM 777 C CA . HIS A 1 101 ? 8.57 15.844 7.355 1 96.44 101 HIS A CA 1
ATOM 778 C C . HIS A 1 101 ? 9.648 15.992 6.285 1 96.44 101 HIS A C 1
ATOM 780 O O . HIS A 1 101 ? 10.836 16.031 6.598 1 96.44 101 HIS A O 1
ATOM 786 N N . ASN A 1 102 ? 9.25 16.172 5.102 1 94.94 102 ASN A N 1
ATOM 787 C CA . ASN A 1 102 ? 10.195 16.047 3.998 1 94.94 102 ASN A CA 1
ATOM 788 C C . ASN A 1 102 ? 11.172 17.219 3.965 1 94.94 102 ASN A C 1
ATOM 790 O O . ASN A 1 102 ? 12.336 17.047 3.592 1 94.94 102 ASN A O 1
ATOM 794 N N . ASP A 1 103 ? 10.797 18.375 4.359 1 92.06 103 ASP A N 1
ATOM 795 C CA . ASP A 1 103 ? 11.672 19.547 4.289 1 92.06 103 ASP A CA 1
ATOM 796 C C . ASP A 1 103 ? 12.688 19.547 5.43 1 92.06 103 ASP A C 1
ATOM 798 O O . ASP A 1 103 ? 13.852 19.906 5.238 1 92.06 103 ASP A O 1
ATOM 802 N N . THR A 1 104 ? 12.312 19.109 6.566 1 91.75 104 THR A N 1
ATOM 803 C CA . THR A 1 104 ? 13.156 19.234 7.754 1 91.75 104 THR A CA 1
ATOM 804 C C . THR A 1 104 ? 13.766 17.891 8.125 1 91.75 104 THR A C 1
ATOM 806 O O . THR A 1 104 ? 14.742 17.828 8.875 1 91.75 104 THR A O 1
ATOM 809 N N . GLY A 1 105 ? 13.164 16.828 7.652 1 93.06 105 GLY A N 1
ATOM 810 C CA . GLY A 1 105 ? 13.617 15.5 8.039 1 93.06 105 GLY A CA 1
ATOM 811 C C . GLY A 1 105 ? 13.156 15.086 9.422 1 93.06 105 GLY A C 1
ATOM 812 O O . GLY A 1 105 ? 13.469 13.984 9.891 1 93.06 105 GLY A O 1
ATOM 813 N N . GLN A 1 106 ? 12.375 15.867 10.102 1 93.31 106 GLN A N 1
ATOM 814 C CA . GLN A 1 106 ? 11.914 15.602 11.461 1 93.31 106 GLN A CA 1
ATOM 815 C C . GLN A 1 106 ? 10.859 14.5 11.477 1 93.31 106 GLN A C 1
ATOM 817 O O . GLN A 1 106 ? 9.938 14.508 10.664 1 93.31 106 GLN A O 1
ATOM 822 N N . PRO A 1 107 ? 11.102 13.594 12.414 1 95.25 107 PRO A N 1
ATOM 823 C CA . PRO A 1 107 ? 10.086 12.539 12.547 1 95.25 107 PRO A CA 1
ATOM 824 C C . PRO A 1 107 ? 8.727 13.078 12.992 1 95.25 107 PRO A C 1
ATOM 826 O O . PRO A 1 107 ? 8.664 14.109 13.664 1 95.25 107 PRO A O 1
ATOM 829 N N . LEU A 1 108 ? 7.707 12.422 12.484 1 95.12 108 LEU A N 1
ATOM 830 C CA . LEU A 1 108 ? 6.363 12.766 12.953 1 95.12 108 LEU A CA 1
ATOM 831 C C . LEU A 1 108 ? 5.543 11.5 13.203 1 95.12 108 LEU A C 1
ATOM 833 O O . LEU A 1 108 ? 5.844 10.438 12.656 1 95.12 108 LEU A O 1
ATOM 837 N N . SER A 1 109 ? 4.578 11.633 14.117 1 96.75 109 SER A N 1
ATOM 838 C CA . SER A 1 109 ? 3.578 10.625 14.461 1 96.75 109 SER A CA 1
ATOM 839 C C . SER A 1 109 ? 2.201 11.258 14.641 1 96.75 109 SER A C 1
ATOM 841 O O . SER A 1 109 ? 2.023 12.133 15.492 1 96.75 109 SER A O 1
ATOM 843 N N . LEU A 1 110 ? 1.313 10.828 13.797 1 96.81 110 LEU A N 1
ATOM 844 C CA . LEU A 1 110 ? -0.038 11.375 13.805 1 96.81 110 LEU A CA 1
ATOM 845 C C . LEU A 1 110 ? -1.067 10.281 14.07 1 96.81 110 LEU A C 1
ATOM 847 O O . LEU A 1 110 ? -0.939 9.164 13.562 1 96.81 110 LEU A O 1
ATOM 851 N N . THR A 1 111 ? -2 10.57 14.867 1 97.06 111 THR A N 1
ATOM 852 C CA . THR A 1 111 ? -3.168 9.727 15.086 1 97.06 111 THR A CA 1
ATOM 853 C C . THR A 1 111 ? -4.441 10.438 14.648 1 97.06 111 THR A C 1
ATOM 855 O O . THR A 1 111 ? -4.797 11.484 15.211 1 97.06 111 THR A O 1
ATOM 858 N N . ILE A 1 112 ? -5.113 9.875 13.672 1 96.56 112 ILE A N 1
ATOM 859 C CA . ILE A 1 112 ? -6.223 10.547 13.008 1 96.56 112 ILE A CA 1
ATOM 860 C C . ILE A 1 112 ? -7.48 9.695 13.109 1 96.56 112 ILE A C 1
ATOM 862 O O . ILE A 1 112 ? -7.512 8.555 12.641 1 96.56 112 ILE A O 1
ATOM 866 N N . PRO A 1 113 ? -8.508 10.227 13.781 1 95.12 113 PRO A N 1
ATOM 867 C CA . PRO A 1 113 ? -9.797 9.547 13.672 1 95.12 113 PRO A CA 1
ATOM 868 C C . PRO A 1 113 ? -10.375 9.578 12.258 1 95.12 113 PRO A C 1
ATOM 870 O O . PRO A 1 113 ? -10.383 10.633 11.617 1 95.12 113 PRO A O 1
ATOM 873 N N . VAL A 1 114 ? -10.797 8.398 11.758 1 93.94 114 VAL A N 1
ATOM 874 C CA . VAL A 1 114 ? -11.273 8.359 10.383 1 93.94 114 VAL A CA 1
ATOM 875 C C . VAL A 1 114 ? -12.719 7.879 10.344 1 93.94 114 VAL A C 1
ATOM 877 O O . VAL A 1 114 ? -13.258 7.59 9.273 1 93.94 114 VAL A O 1
ATOM 880 N N . SER A 1 115 ? -13.344 7.551 11.422 1 85.88 115 SER A N 1
ATOM 881 C CA . SER A 1 115 ? -14.766 7.266 11.57 1 85.88 115 SER A CA 1
ATOM 882 C C . SER A 1 115 ? -15.359 8.031 12.75 1 85.88 115 SER A C 1
ATOM 884 O O . SER A 1 115 ? -14.633 8.461 13.648 1 85.88 115 SER A O 1
ATOM 886 N N . MET B 1 1 ? -8.328 -61.344 -7.816 1 27.69 1 MET B N 1
ATOM 887 C CA . MET B 1 1 ? -7.57 -60.25 -8.43 1 27.69 1 MET B CA 1
ATOM 888 C C . MET B 1 1 ? -8.352 -58.938 -8.367 1 27.69 1 MET B C 1
ATOM 890 O O . MET B 1 1 ? -9.172 -58.688 -9.242 1 27.69 1 MET B O 1
ATOM 894 N N . THR B 1 2 ? -8.898 -58.469 -7.297 1 28.09 2 THR B N 1
ATOM 895 C CA . THR B 1 2 ? -9.906 -57.469 -7.016 1 28.09 2 THR B CA 1
ATOM 896 C C . THR B 1 2 ? -9.367 -56.062 -7.316 1 28.09 2 THR B C 1
ATOM 898 O O . THR B 1 2 ? -8.383 -55.625 -6.707 1 28.09 2 THR B O 1
ATOM 901 N N . ALA B 1 3 ? -9.5 -55.531 -8.586 1 29.39 3 ALA B N 1
ATOM 902 C CA . ALA B 1 3 ? -9.219 -54.219 -9.203 1 29.39 3 ALA B CA 1
ATOM 903 C C . ALA B 1 3 ? -9.82 -53.094 -8.391 1 29.39 3 ALA B C 1
ATOM 905 O O . ALA B 1 3 ? -11.047 -52.938 -8.328 1 29.39 3 ALA B O 1
ATOM 906 N N . ARG B 1 4 ? -9.406 -52.844 -7.188 1 30.95 4 ARG B N 1
ATOM 907 C CA . ARG B 1 4 ? -9.961 -51.781 -6.359 1 30.95 4 ARG B CA 1
ATOM 908 C C . ARG B 1 4 ? -9.93 -50.438 -7.098 1 30.95 4 ARG B C 1
A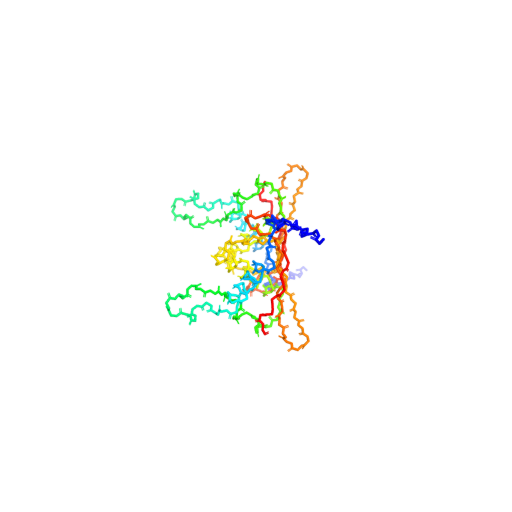TOM 910 O O . ARG B 1 4 ? -8.906 -50.062 -7.664 1 30.95 4 ARG B O 1
ATOM 917 N N . TYR B 1 5 ? -11.039 -49.938 -7.809 1 29.16 5 TYR B N 1
ATOM 918 C CA . TYR B 1 5 ? -11.414 -48.656 -8.398 1 29.16 5 TYR B CA 1
ATOM 919 C C . TYR B 1 5 ? -11.078 -47.531 -7.449 1 29.16 5 TYR B C 1
ATOM 921 O O . TYR B 1 5 ? -11.703 -47.375 -6.395 1 29.16 5 TYR B O 1
ATOM 929 N N . LEU B 1 6 ? -9.906 -47.438 -6.848 1 33.62 6 LEU B N 1
ATOM 930 C CA . LEU B 1 6 ? -9.664 -46.25 -6.023 1 33.62 6 LEU B CA 1
ATOM 931 C C . LEU B 1 6 ? -10.109 -44.969 -6.738 1 33.62 6 LEU B C 1
ATOM 933 O O . LEU B 1 6 ? -9.664 -44.688 -7.852 1 33.62 6 LEU B O 1
ATOM 937 N N . GLY B 1 7 ? -11.367 -44.594 -6.688 1 32.59 7 GLY B N 1
ATOM 938 C CA . GLY B 1 7 ? -12.055 -43.406 -7.168 1 32.59 7 GLY B CA 1
ATOM 939 C C . GLY B 1 7 ? -11.258 -42.156 -6.941 1 32.59 7 GLY B C 1
ATOM 940 O O . GLY B 1 7 ? -10.484 -42.062 -5.984 1 32.59 7 GLY B O 1
ATOM 941 N N . MET B 1 8 ? -10.688 -41.438 -8.023 1 34.31 8 MET B N 1
ATOM 942 C CA . MET B 1 8 ? -10.102 -40.094 -8.109 1 34.31 8 MET B CA 1
ATOM 943 C C . MET B 1 8 ? -10.898 -39.094 -7.281 1 34.31 8 MET B C 1
ATOM 945 O O . MET B 1 8 ? -12.062 -38.844 -7.582 1 34.31 8 MET B O 1
ATOM 949 N N . ASN B 1 9 ? -11.094 -39.25 -6.012 1 35.56 9 ASN B N 1
ATOM 950 C CA . ASN B 1 9 ? -11.703 -38.156 -5.262 1 35.56 9 ASN B CA 1
ATOM 951 C C . ASN B 1 9 ? -11.18 -36.781 -5.711 1 35.56 9 ASN B C 1
ATOM 953 O O . ASN B 1 9 ? -9.969 -36.562 -5.711 1 35.56 9 ASN B O 1
ATOM 957 N N . ARG B 1 10 ? -11.703 -36.094 -6.766 1 39.53 10 ARG B N 1
ATOM 958 C CA . ARG B 1 10 ? -11.617 -34.719 -7.246 1 39.53 10 ARG B CA 1
ATOM 959 C C . ARG B 1 10 ? -11.469 -33.75 -6.086 1 39.53 10 ARG B C 1
ATOM 961 O O . ARG B 1 10 ? -12.461 -33.281 -5.52 1 39.53 10 ARG B O 1
ATOM 968 N N . SER B 1 11 ? -10.914 -33.875 -4.996 1 41.28 11 SER B N 1
ATOM 969 C CA . SER B 1 11 ? -10.805 -32.844 -3.979 1 41.28 11 SER B CA 1
ATOM 970 C C . SER B 1 11 ? -10.336 -31.516 -4.586 1 41.28 11 SER B C 1
ATOM 972 O O . SER B 1 11 ? -9.344 -31.484 -5.32 1 41.28 11 SER B O 1
ATOM 974 N N . ASP B 1 12 ? -11.266 -30.438 -4.98 1 46.34 12 ASP B N 1
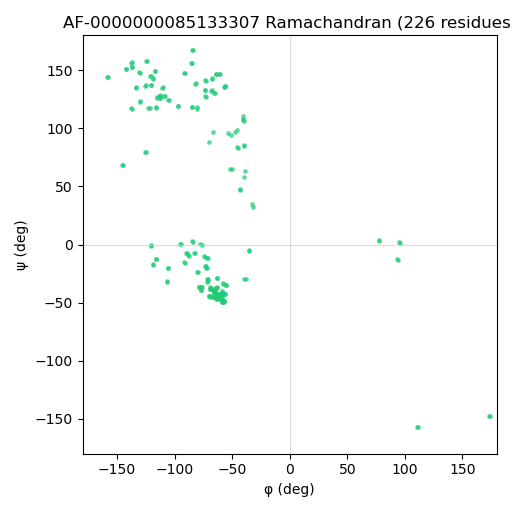ATOM 975 C CA . ASP B 1 12 ? -11.359 -29.062 -5.438 1 46.34 12 ASP B CA 1
ATOM 976 C C . ASP B 1 12 ? -10.266 -28.203 -4.809 1 46.34 12 ASP B C 1
ATOM 978 O O . ASP B 1 12 ? -10.273 -26.969 -4.957 1 46.34 12 ASP B O 1
ATOM 982 N N . GLY B 1 13 ? -9.484 -28.641 -3.945 1 53.78 13 GLY B N 1
ATOM 983 C CA . GLY B 1 13 ? -8.445 -27.828 -3.334 1 53.78 13 GLY B CA 1
ATOM 984 C C . GLY B 1 13 ? -7.434 -27.297 -4.332 1 53.78 13 GLY B C 1
ATOM 985 O O . GLY B 1 13 ? -7.414 -27.719 -5.488 1 53.78 13 GLY B O 1
ATOM 986 N N . LEU B 1 14 ? -6.93 -26.062 -4.008 1 59.22 14 LEU B N 1
ATOM 987 C CA . LEU B 1 14 ? -5.836 -25.531 -4.809 1 59.22 14 LEU B CA 1
ATOM 988 C C . LEU B 1 14 ? -4.824 -26.625 -5.145 1 59.22 14 LEU B C 1
ATOM 990 O O . LEU B 1 14 ? -4.336 -27.328 -4.254 1 59.22 14 LEU B O 1
ATOM 994 N N . THR B 1 15 ? -4.805 -27.047 -6.367 1 68.75 15 THR B N 1
ATOM 995 C CA . THR B 1 15 ? -3.834 -28.078 -6.727 1 68.75 15 THR B CA 1
ATOM 996 C C . THR B 1 15 ? -2.412 -27.531 -6.66 1 68.75 15 THR B C 1
ATOM 998 O O . THR B 1 15 ? -2.211 -26.312 -6.672 1 68.75 15 THR B O 1
ATOM 1001 N N . VAL B 1 16 ? -1.473 -28.344 -6.234 1 70.75 16 VAL B N 1
ATOM 1002 C CA . VAL B 1 16 ? -0.046 -28.031 -6.246 1 70.75 16 VAL B CA 1
ATOM 1003 C C . VAL B 1 16 ? 0.315 -27.297 -7.535 1 70.75 16 VAL B C 1
ATOM 1005 O O . VAL B 1 16 ? 1.09 -26.344 -7.512 1 70.75 16 VAL B O 1
ATOM 1008 N N . THR B 1 17 ? -0.43 -27.609 -8.547 1 77.56 17 THR B N 1
ATOM 1009 C CA . THR B 1 17 ? -0.159 -27.016 -9.844 1 77.56 17 THR B CA 1
ATOM 1010 C C . THR B 1 17 ? -0.664 -25.578 -9.891 1 77.56 17 THR B C 1
ATOM 1012 O O . THR B 1 17 ? 0.028 -24.688 -10.391 1 77.56 17 THR B O 1
ATOM 1015 N N . ASP B 1 18 ? -1.794 -25.375 -9.234 1 86.19 18 ASP B N 1
ATOM 1016 C CA . ASP B 1 18 ? -2.367 -24.031 -9.25 1 86.19 18 ASP B CA 1
ATOM 1017 C C . ASP B 1 18 ? -1.514 -23.062 -8.445 1 86.19 18 ASP B C 1
ATOM 1019 O O . ASP B 1 18 ? -1.257 -21.938 -8.883 1 86.19 18 ASP B O 1
ATOM 1023 N N . LEU B 1 19 ? -1.001 -23.516 -7.383 1 90.06 19 LEU B N 1
ATOM 1024 C CA . LEU B 1 19 ? -0.15 -22.688 -6.527 1 90.06 19 LEU B CA 1
ATOM 1025 C C . LEU B 1 19 ? 1.18 -22.391 -7.211 1 90.06 19 LEU B C 1
ATOM 1027 O O . LEU B 1 19 ? 1.72 -21.297 -7.078 1 90.06 19 LEU B O 1
ATOM 1031 N N . GLU B 1 20 ? 1.629 -23.375 -7.906 1 92.06 20 GLU B N 1
ATOM 1032 C CA . GLU B 1 20 ? 2.873 -23.188 -8.648 1 92.06 20 GLU B CA 1
ATOM 1033 C C . GLU B 1 20 ? 2.709 -22.125 -9.734 1 92.06 20 GLU B C 1
ATOM 1035 O O . GLU B 1 20 ? 3.586 -21.281 -9.93 1 92.06 20 GLU B O 1
ATOM 1040 N N . HIS B 1 21 ? 1.598 -22.172 -10.414 1 94.81 21 HIS B N 1
ATOM 1041 C CA . HIS B 1 21 ? 1.325 -21.188 -11.461 1 94.81 21 HIS B CA 1
ATOM 1042 C C . HIS B 1 21 ? 1.195 -19.781 -10.883 1 94.81 21 HIS B C 1
ATOM 1044 O O . HIS B 1 21 ? 1.708 -18.828 -11.461 1 94.81 21 HIS B O 1
ATOM 1050 N N . ILE B 1 22 ? 0.592 -19.703 -9.734 1 96.31 22 ILE B N 1
ATOM 1051 C CA . ILE B 1 22 ? 0.412 -18.422 -9.078 1 96.31 22 ILE B CA 1
ATOM 1052 C C . ILE B 1 22 ? 1.765 -17.891 -8.609 1 96.31 22 ILE B C 1
ATOM 1054 O O . ILE B 1 22 ? 2.078 -16.703 -8.812 1 96.31 22 ILE B O 1
ATOM 1058 N N . SER B 1 23 ? 2.562 -18.75 -8.023 1 96.75 23 SER B N 1
ATOM 1059 C CA . SER B 1 23 ? 3.891 -18.359 -7.559 1 96.75 23 SER B CA 1
ATOM 1060 C C . SER B 1 23 ? 4.754 -17.859 -8.711 1 96.75 23 SER B C 1
ATOM 1062 O O . SER B 1 23 ? 5.434 -16.844 -8.586 1 96.75 23 SER B O 1
ATOM 1064 N N . GLN B 1 24 ? 4.664 -18.547 -9.781 1 96.44 24 GLN B N 1
ATOM 1065 C CA . GLN B 1 24 ? 5.441 -18.156 -10.953 1 96.44 24 GLN B CA 1
ATOM 1066 C C . GLN B 1 24 ? 4.957 -16.828 -11.508 1 96.44 24 GLN B C 1
ATOM 1068 O O . GLN B 1 24 ? 5.766 -15.961 -11.867 1 96.44 24 GLN B O 1
ATOM 1073 N N . SER B 1 25 ? 3.66 -16.734 -11.602 1 97.38 25 SER B N 1
ATOM 1074 C CA . SER B 1 25 ? 3.061 -15.492 -12.086 1 97.38 25 SER B CA 1
ATOM 1075 C C . SER B 1 25 ? 3.486 -14.297 -11.234 1 97.38 25 SER B C 1
ATOM 1077 O O . SER B 1 25 ? 3.973 -13.297 -11.758 1 97.38 25 SER B O 1
ATOM 1079 N N . ILE B 1 26 ? 3.375 -14.445 -9.898 1 97.88 26 ILE B N 1
ATOM 1080 C CA . ILE B 1 26 ? 3.693 -13.359 -8.977 1 97.88 26 ILE B CA 1
ATOM 1081 C C . ILE B 1 26 ? 5.188 -13.055 -9.039 1 97.88 26 ILE B C 1
ATOM 1083 O O . ILE B 1 26 ? 5.594 -11.883 -9.039 1 97.88 26 ILE B O 1
ATOM 1087 N N . GLY B 1 27 ? 5.977 -14.07 -9.141 1 97.69 27 GLY B N 1
ATOM 1088 C CA . GLY B 1 27 ? 7.402 -13.852 -9.32 1 97.69 27 GLY B CA 1
ATOM 1089 C C . GLY B 1 27 ? 7.727 -13.047 -10.562 1 97.69 27 GLY B C 1
ATOM 1090 O O . GLY B 1 27 ? 8.531 -12.109 -10.508 1 97.69 27 GLY B O 1
ATOM 1091 N N . ASP B 1 28 ? 7.141 -13.438 -11.602 1 97.69 28 ASP B N 1
ATOM 1092 C CA . ASP B 1 28 ? 7.344 -12.719 -12.859 1 97.69 28 ASP B CA 1
ATOM 1093 C C . ASP B 1 28 ? 6.895 -11.266 -12.742 1 97.69 28 ASP B C 1
ATOM 1095 O O . ASP B 1 28 ? 7.625 -10.352 -13.133 1 97.69 28 ASP B O 1
ATOM 1099 N N . ILE B 1 29 ? 5.734 -11.031 -12.172 1 98.06 29 ILE B N 1
ATOM 1100 C CA . ILE B 1 29 ? 5.172 -9.695 -11.992 1 98.06 29 ILE B CA 1
ATOM 1101 C C . ILE B 1 29 ? 6.137 -8.828 -11.188 1 98.06 29 ILE B C 1
ATOM 1103 O O . ILE B 1 29 ? 6.465 -7.711 -11.586 1 98.06 29 ILE B O 1
ATOM 1107 N N . LEU B 1 30 ? 6.617 -9.375 -10.047 1 98.06 30 LEU B N 1
ATOM 1108 C CA . LEU B 1 30 ? 7.41 -8.594 -9.109 1 98.06 30 LEU B CA 1
ATOM 1109 C C . LEU B 1 30 ? 8.797 -8.305 -9.672 1 98.06 30 LEU B C 1
ATOM 1111 O O . LEU B 1 30 ? 9.359 -7.234 -9.43 1 98.06 30 LEU B O 1
ATOM 1115 N N . ARG B 1 31 ? 9.281 -9.18 -10.492 1 96.94 31 ARG B N 1
ATOM 1116 C CA . ARG B 1 31 ? 10.648 -9.047 -10.984 1 96.94 31 ARG B CA 1
ATOM 1117 C C . ARG B 1 31 ? 10.688 -8.266 -12.289 1 96.94 31 ARG B C 1
ATOM 1119 O O . ARG B 1 31 ? 11.758 -7.852 -12.742 1 96.94 31 ARG B O 1
ATOM 1126 N N . THR B 1 32 ? 9.594 -8.078 -12.961 1 97.56 32 THR B N 1
ATOM 1127 C CA . THR B 1 32 ? 9.547 -7.316 -14.203 1 97.56 32 THR B CA 1
ATOM 1128 C C . THR B 1 32 ? 9.398 -5.828 -13.914 1 97.56 32 THR B C 1
ATOM 1130 O O . THR B 1 32 ? 8.375 -5.391 -13.383 1 97.56 32 THR B O 1
ATOM 1133 N N . PRO B 1 33 ? 10.43 -5.105 -14.359 1 96.88 33 PRO B N 1
ATOM 1134 C CA . PRO B 1 33 ? 10.297 -3.66 -14.156 1 96.88 33 PRO B CA 1
ATOM 1135 C C . PRO B 1 33 ? 9.195 -3.041 -15.008 1 96.88 33 PRO B C 1
ATOM 1137 O O . PRO B 1 33 ? 9.109 -3.32 -16.203 1 96.88 33 PRO B O 1
ATOM 1140 N N . VAL B 1 34 ? 8.375 -2.213 -14.305 1 96.69 34 VAL B N 1
ATOM 1141 C CA . VAL B 1 34 ? 7.375 -1.464 -15.055 1 96.69 34 VAL B CA 1
ATOM 1142 C C . VAL B 1 34 ? 8.062 -0.642 -16.141 1 96.69 34 VAL B C 1
ATOM 1144 O O . VAL B 1 34 ? 9.102 -0.03 -15.906 1 96.69 34 VAL B O 1
ATOM 1147 N N . GLY B 1 35 ? 7.484 -0.645 -17.359 1 96.12 35 GLY B N 1
ATOM 1148 C CA . GLY B 1 35 ? 8.039 0.103 -18.469 1 96.12 35 GLY B CA 1
ATOM 1149 C C . GLY B 1 35 ? 8.977 -0.723 -19.344 1 96.12 35 GLY B C 1
ATOM 1150 O O . GLY B 1 35 ? 9.32 -0.316 -20.453 1 96.12 35 GLY B O 1
ATOM 1151 N N . SER B 1 36 ? 9.383 -1.871 -18.906 1 96.56 36 SER B N 1
ATOM 1152 C CA . SER B 1 36 ? 10.414 -2.645 -19.594 1 96.56 36 SER B CA 1
ATOM 1153 C C . SER B 1 36 ? 9.836 -3.414 -20.781 1 96.56 36 SER B C 1
ATOM 1155 O O . SER B 1 36 ? 10.578 -3.848 -21.656 1 96.56 36 SER B O 1
ATOM 1157 N N . ARG B 1 37 ? 8.539 -3.668 -20.734 1 95.62 37 ARG B N 1
ATOM 1158 C CA . ARG B 1 37 ? 7.898 -4.363 -21.844 1 95.62 37 ARG B CA 1
ATOM 1159 C C . ARG B 1 37 ? 7.234 -3.379 -22.797 1 95.62 37 ARG B C 1
ATOM 1161 O O . ARG B 1 37 ? 6.309 -2.66 -22.406 1 95.62 37 ARG B O 1
ATOM 1168 N N . VAL B 1 38 ? 7.605 -3.311 -24.031 1 95.75 38 VAL B N 1
ATOM 1169 C CA . VAL B 1 38 ? 7.223 -2.328 -25.031 1 95.75 38 VAL B CA 1
ATOM 1170 C C . VAL B 1 38 ? 5.719 -2.408 -25.297 1 95.75 38 VAL B C 1
ATOM 1172 O O . VAL B 1 38 ? 5.031 -1.385 -25.312 1 95.75 38 VAL B O 1
ATOM 1175 N N . MET B 1 39 ? 5.082 -3.568 -25.453 1 96.56 39 MET B N 1
ATOM 1176 C CA . MET B 1 39 ? 3.674 -3.75 -25.797 1 96.56 39 MET B CA 1
ATOM 1177 C C . MET B 1 39 ? 2.807 -3.797 -24.547 1 96.56 39 MET B C 1
ATOM 1179 O O . MET B 1 39 ? 1.58 -3.881 -24.641 1 96.56 39 MET B O 1
ATOM 1183 N N . ARG B 1 40 ? 3.404 -3.82 -23.406 1 95.5 40 ARG B N 1
ATOM 1184 C CA . ARG B 1 40 ? 2.727 -3.85 -22.109 1 95.5 40 ARG B CA 1
ATOM 1185 C C . ARG B 1 40 ? 3.506 -3.059 -21.062 1 95.5 40 ARG B C 1
ATOM 1187 O O . ARG B 1 40 ? 3.963 -3.619 -20.078 1 95.5 40 ARG B O 1
ATOM 1194 N N . ARG B 1 41 ? 3.535 -1.797 -21.234 1 96.38 41 ARG B N 1
ATOM 1195 C CA . ARG B 1 41 ? 4.441 -0.933 -20.484 1 96.38 41 ARG B CA 1
ATOM 1196 C C . ARG B 1 41 ? 4.004 -0.821 -19.031 1 96.38 41 ARG B C 1
ATOM 1198 O O . ARG B 1 41 ? 4.812 -0.495 -18.156 1 96.38 41 ARG B O 1
ATOM 1205 N N . ASP B 1 42 ? 2.725 -1.135 -18.766 1 96.38 42 ASP B N 1
ATOM 1206 C CA . ASP B 1 42 ? 2.225 -1 -17.406 1 96.38 42 ASP B CA 1
ATOM 1207 C C . ASP B 1 42 ? 2.463 -2.277 -16.609 1 96.38 42 ASP B C 1
ATOM 1209 O O . ASP B 1 42 ? 2.314 -2.285 -15.383 1 96.38 42 ASP B O 1
ATOM 1213 N N . TYR B 1 43 ? 2.904 -3.348 -17.359 1 97.81 43 TYR B N 1
ATOM 1214 C CA . TYR B 1 43 ? 3.045 -4.652 -16.719 1 97.81 43 TYR B CA 1
ATOM 1215 C C . TYR B 1 43 ? 4.258 -4.68 -15.797 1 97.81 43 TYR B C 1
ATOM 1217 O O . TYR B 1 43 ? 5.309 -4.125 -16.125 1 97.81 43 TYR B O 1
ATOM 1225 N N . GLY B 1 44 ? 4.141 -5.355 -14.625 1 97.88 44 GLY B N 1
ATOM 1226 C CA . GLY B 1 44 ? 5.242 -5.543 -13.695 1 97.88 44 GLY B CA 1
ATOM 1227 C C . GLY B 1 44 ? 5.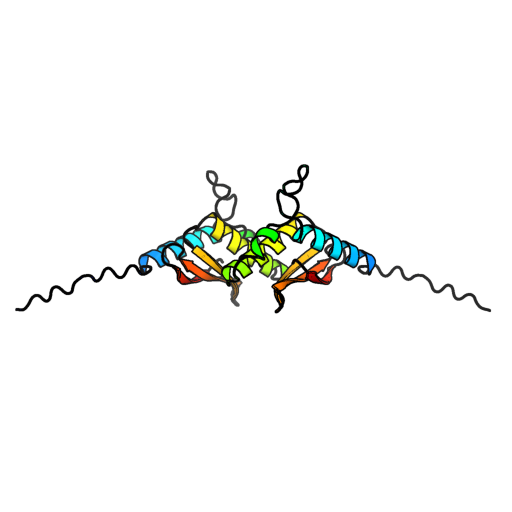078 -4.754 -12.414 1 97.88 44 GLY B C 1
ATOM 1228 O O . GLY B 1 44 ? 3.965 -4.613 -11.898 1 97.88 44 GLY B O 1
ATOM 1229 N N . SER B 1 45 ? 6.219 -4.5 -11.773 1 98 45 SER B N 1
ATOM 1230 C CA . SER B 1 45 ? 6.176 -3.814 -10.484 1 98 45 SER B CA 1
ATOM 1231 C C . SER B 1 45 ? 7.273 -2.758 -10.383 1 98 45 SER B C 1
ATOM 1233 O O . SER B 1 45 ? 8.242 -2.793 -11.141 1 98 45 SER B O 1
ATOM 1235 N N . LEU B 1 46 ? 7.012 -1.793 -9.516 1 96.19 46 LEU B N 1
ATOM 1236 C CA . LEU B 1 46 ? 8.016 -0.771 -9.234 1 96.19 46 LEU B CA 1
ATOM 1237 C C . LEU B 1 46 ? 9.109 -1.32 -8.32 1 96.19 46 LEU B C 1
ATOM 1239 O O . LEU B 1 46 ? 10.055 -0.608 -7.984 1 96.19 46 LEU B O 1
ATOM 1243 N N . LEU B 1 47 ? 9.008 -2.574 -7.918 1 96.19 47 LEU B N 1
ATOM 1244 C CA . LEU B 1 47 ? 9.891 -3.201 -6.941 1 96.19 47 LEU B CA 1
ATOM 1245 C C . LEU B 1 47 ? 11.344 -3.15 -7.41 1 96.19 47 LEU B C 1
ATOM 1247 O O . LEU B 1 47 ? 12.25 -2.914 -6.609 1 96.19 47 LEU B O 1
ATOM 1251 N N . ALA B 1 48 ? 11.555 -3.375 -8.672 1 88.06 48 ALA B N 1
ATOM 1252 C CA . ALA B 1 48 ? 12.906 -3.477 -9.227 1 88.06 48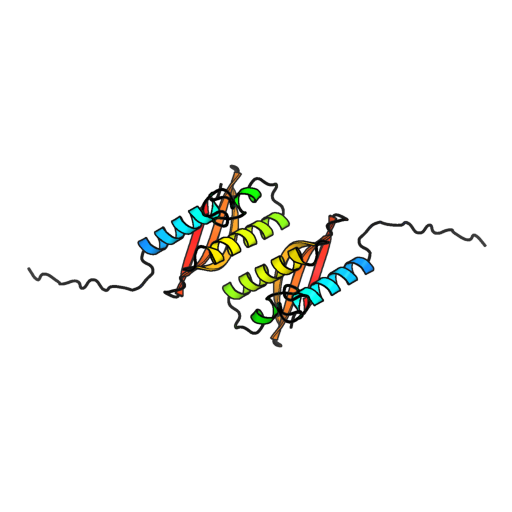 ALA B CA 1
ATOM 1253 C C . ALA B 1 48 ? 13.703 -2.203 -8.969 1 88.06 48 ALA B C 1
ATOM 1255 O O . ALA B 1 48 ? 14.914 -2.26 -8.727 1 88.06 48 ALA B O 1
ATOM 1256 N N . SER B 1 49 ? 13.055 -1.13 -8.969 1 91.06 49 SER B N 1
ATOM 1257 C CA . SER B 1 49 ? 13.742 0.143 -8.781 1 91.06 49 SER B CA 1
ATOM 1258 C C . SER B 1 49 ? 13.977 0.432 -7.301 1 91.06 49 SER B C 1
ATOM 1260 O O . SER B 1 49 ? 14.711 1.362 -6.949 1 91.06 49 SER B O 1
ATOM 1262 N N . MET B 1 50 ? 13.438 -0.36 -6.445 1 94.38 50 MET B N 1
ATOM 1263 C CA . MET B 1 50 ? 13.453 -0.06 -5.02 1 94.38 50 MET B CA 1
ATOM 1264 C C . MET B 1 50 ? 14.445 -0.956 -4.281 1 94.38 50 MET B C 1
ATOM 1266 O O . MET B 1 50 ? 15.055 -0.536 -3.299 1 94.38 50 MET B O 1
ATOM 1270 N N . ILE B 1 51 ? 14.648 -2.127 -4.707 1 89.94 51 ILE B N 1
ATOM 1271 C CA . ILE B 1 51 ? 15.312 -3.152 -3.904 1 89.94 51 ILE B CA 1
ATOM 1272 C C . ILE B 1 51 ? 16.797 -2.848 -3.811 1 89.94 51 ILE B C 1
ATOM 1274 O O . ILE B 1 51 ? 17.484 -3.328 -2.9 1 89.94 51 ILE B O 1
ATOM 1278 N N . ASP B 1 52 ? 17.359 -2.039 -4.652 1 86.44 52 ASP B N 1
ATOM 1279 C CA . ASP B 1 52 ? 18.781 -1.735 -4.605 1 86.44 52 ASP B CA 1
ATOM 1280 C C . ASP B 1 52 ? 19.047 -0.459 -3.809 1 86.44 52 ASP B C 1
ATOM 1282 O O . ASP B 1 52 ? 20.203 -0.035 -3.668 1 86.44 52 ASP B O 1
ATOM 1286 N N . GLN B 1 53 ? 18.062 0.114 -3.332 1 89.69 53 GLN B N 1
ATOM 1287 C CA . GLN B 1 53 ? 18.188 1.352 -2.568 1 89.69 53 GLN B CA 1
ATOM 1288 C C . GLN B 1 53 ? 18.484 1.065 -1.102 1 89.69 53 GLN B C 1
ATOM 1290 O O . GLN B 1 53 ? 18.188 -0.022 -0.602 1 89.69 53 GLN B O 1
ATOM 1295 N N . PRO B 1 54 ? 19.094 2.045 -0.406 1 89.06 54 PRO B N 1
ATOM 1296 C CA . PRO B 1 54 ? 19.281 1.879 1.038 1 89.06 54 PRO B CA 1
ATOM 1297 C C . PRO B 1 54 ? 17.969 1.638 1.776 1 89.06 54 PRO B C 1
ATOM 1299 O O . PRO B 1 54 ? 16.984 2.344 1.538 1 89.06 54 PRO B O 1
ATOM 1302 N N . GLN B 1 55 ? 18.062 0.694 2.639 1 88.19 55 GLN B N 1
ATOM 1303 C CA . GLN B 1 55 ? 16.844 0.258 3.297 1 88.19 55 GLN B CA 1
ATOM 1304 C C . GLN B 1 55 ? 16.469 1.202 4.434 1 88.19 55 GLN B C 1
ATOM 1306 O O . GLN B 1 55 ? 17.266 1.443 5.34 1 88.19 55 GLN B O 1
ATOM 1311 N N . THR B 1 56 ? 15.336 1.84 4.367 1 93.5 56 THR B N 1
ATOM 1312 C CA . THR B 1 56 ? 14.703 2.668 5.383 1 93.5 56 THR B CA 1
ATOM 1313 C C . THR B 1 56 ? 13.289 2.184 5.668 1 93.5 56 THR B C 1
ATOM 1315 O O . THR B 1 56 ? 12.703 1.443 4.875 1 93.5 56 THR B O 1
ATOM 1318 N N . PRO B 1 57 ? 12.758 2.502 6.809 1 94.75 57 PRO B N 1
ATOM 1319 C CA . PRO B 1 57 ? 11.359 2.135 7.062 1 94.75 57 PRO B CA 1
ATOM 1320 C C . PRO B 1 57 ? 10.406 2.67 6 1 94.75 57 PRO B C 1
ATOM 1322 O O . PRO B 1 57 ? 9.438 1.998 5.645 1 94.75 57 PRO B O 1
ATOM 1325 N N . ALA B 1 58 ? 10.719 3.84 5.512 1 95.94 58 ALA B N 1
ATOM 1326 C CA . ALA B 1 58 ? 9.891 4.41 4.449 1 95.94 58 ALA B CA 1
ATOM 132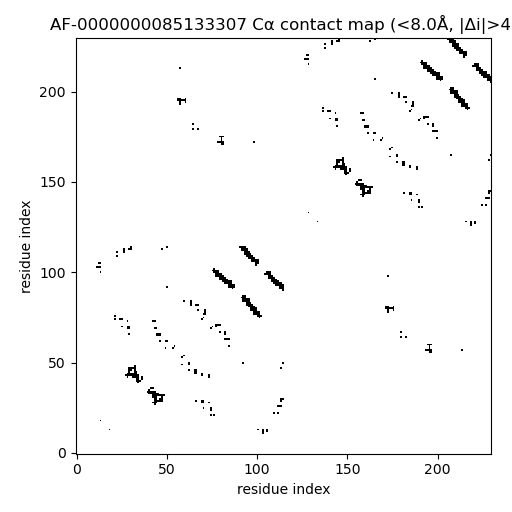7 C C . ALA B 1 58 ? 9.977 3.568 3.18 1 95.94 58 ALA B C 1
ATOM 1329 O O . ALA B 1 58 ? 8.961 3.305 2.537 1 95.94 58 ALA B O 1
ATOM 1330 N N . LEU B 1 59 ? 11.195 3.172 2.828 1 95.44 59 LEU B N 1
ATOM 1331 C CA . LEU B 1 59 ? 11.375 2.33 1.651 1 95.44 59 LEU B CA 1
ATOM 1332 C C . LEU B 1 59 ? 10.688 0.984 1.834 1 95.44 59 LEU B C 1
ATOM 1334 O O . LEU B 1 59 ? 10.102 0.448 0.89 1 95.44 59 LEU B O 1
ATOM 1338 N N . GLU B 1 60 ? 10.727 0.466 3.033 1 94.88 60 GLU B N 1
ATOM 1339 C CA . GLU B 1 60 ? 10.07 -0.808 3.316 1 94.88 60 GLU B CA 1
ATOM 1340 C C . GLU B 1 60 ? 8.57 -0.712 3.1 1 94.88 60 GLU B C 1
ATOM 1342 O O . GLU B 1 60 ? 7.961 -1.616 2.521 1 94.88 60 GLU B O 1
ATOM 1347 N N . LEU B 1 61 ? 7.996 0.354 3.566 1 96.88 61 LEU B N 1
ATOM 1348 C CA . LEU B 1 61 ? 6.57 0.559 3.348 1 96.88 61 LEU B CA 1
ATOM 1349 C C . LEU B 1 61 ? 6.266 0.729 1.863 1 96.88 61 LEU B C 1
ATOM 1351 O O . LEU B 1 61 ? 5.277 0.189 1.362 1 96.88 61 LEU B O 1
ATOM 1355 N N . GLN B 1 62 ? 7.09 1.431 1.153 1 96.75 62 GLN B N 1
ATOM 1356 C CA . GLN B 1 62 ? 6.914 1.613 -0.283 1 96.75 62 GLN B CA 1
ATOM 1357 C C . GLN B 1 62 ? 6.969 0.276 -1.018 1 96.75 62 GLN B C 1
ATOM 1359 O O . GLN B 1 62 ? 6.176 0.032 -1.931 1 96.75 62 GLN B O 1
ATOM 1364 N N . ILE B 1 63 ? 7.895 -0.526 -0.619 1 96.44 63 ILE B N 1
ATOM 1365 C CA . ILE B 1 63 ? 8.047 -1.849 -1.215 1 96.44 63 ILE B CA 1
ATOM 1366 C C . ILE B 1 63 ? 6.785 -2.674 -0.966 1 96.44 63 ILE B C 1
ATOM 1368 O O . ILE B 1 63 ? 6.27 -3.32 -1.88 1 96.44 63 ILE B O 1
ATOM 1372 N N . LYS B 1 64 ? 6.27 -2.645 0.283 1 97.25 64 LYS B N 1
ATOM 1373 C CA . LYS B 1 64 ? 5.043 -3.365 0.623 1 97.25 64 LYS B CA 1
ATOM 1374 C C . LYS B 1 64 ? 3.879 -2.912 -0.252 1 97.25 64 LYS B C 1
ATOM 1376 O O . LYS B 1 64 ? 3.139 -3.74 -0.786 1 97.25 64 LYS B O 1
ATOM 1381 N N . VAL B 1 65 ? 3.803 -1.648 -0.459 1 97.69 65 VAL B N 1
ATOM 1382 C CA . VAL B 1 65 ? 2.717 -1.075 -1.248 1 97.69 65 VAL B CA 1
ATOM 1383 C C . VAL B 1 65 ? 2.889 -1.457 -2.717 1 97.69 65 VAL B C 1
ATOM 1385 O O . VAL B 1 65 ? 1.926 -1.85 -3.379 1 97.69 65 VAL B O 1
ATOM 1388 N N . ALA B 1 66 ? 4.078 -1.352 -3.203 1 97.62 66 ALA B N 1
ATOM 1389 C CA . ALA B 1 66 ? 4.359 -1.691 -4.598 1 97.62 66 ALA B CA 1
ATOM 1390 C C . ALA B 1 66 ? 3.998 -3.146 -4.887 1 97.62 66 ALA B C 1
ATOM 1392 O O . ALA B 1 66 ? 3.377 -3.445 -5.91 1 97.62 66 ALA B O 1
ATOM 1393 N N . CYS B 1 67 ? 4.387 -4.051 -3.949 1 98.06 67 CYS B N 1
ATOM 1394 C CA . CYS B 1 67 ? 4.066 -5.465 -4.109 1 98.06 67 CYS B CA 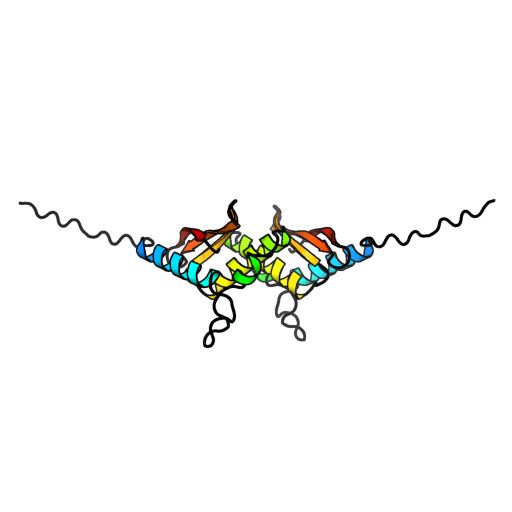1
ATOM 1395 C C . CYS B 1 67 ? 2.561 -5.688 -4.117 1 98.06 67 CYS B C 1
ATOM 1397 O O . CYS B 1 67 ? 2.035 -6.375 -4.992 1 98.06 67 CYS B O 1
ATOM 1399 N N . TYR B 1 68 ? 1.925 -5.082 -3.182 1 98.31 68 TYR B N 1
ATOM 1400 C CA . TYR B 1 68 ? 0.479 -5.23 -3.068 1 98.31 68 TYR B CA 1
ATOM 1401 C C . TYR B 1 68 ? -0.22 -4.766 -4.34 1 98.31 68 TYR B C 1
ATOM 1403 O O . TYR B 1 68 ? -1.038 -5.496 -4.91 1 98.31 68 TYR B O 1
ATOM 1411 N N . MET B 1 69 ? 0.166 -3.564 -4.785 1 97.19 69 MET B N 1
ATOM 1412 C CA . MET B 1 69 ? -0.508 -2.971 -5.938 1 97.19 69 MET B CA 1
ATOM 1413 C C . MET B 1 69 ? -0.249 -3.789 -7.199 1 97.19 69 MET B C 1
ATOM 1415 O O . MET B 1 69 ? -1.146 -3.965 -8.023 1 97.19 69 MET B O 1
ATOM 1419 N N . ALA B 1 70 ? 0.924 -4.266 -7.375 1 98.25 70 ALA B N 1
ATOM 1420 C CA . ALA B 1 70 ? 1.261 -5.066 -8.547 1 98.25 70 ALA B CA 1
ATOM 1421 C C . ALA B 1 70 ? 0.465 -6.367 -8.57 1 98.25 70 ALA B C 1
ATOM 1423 O O . ALA B 1 70 ? -0.112 -6.73 -9.602 1 98.25 70 ALA B O 1
ATOM 1424 N N . VAL B 1 71 ? 0.408 -7.066 -7.426 1 98.31 71 VAL B N 1
ATOM 1425 C CA . VAL B 1 71 ? -0.309 -8.336 -7.348 1 98.31 71 VAL B CA 1
ATOM 1426 C C . VAL B 1 71 ? -1.805 -8.094 -7.543 1 98.31 71 VAL B C 1
ATOM 1428 O O . VAL B 1 71 ? -2.471 -8.844 -8.258 1 98.31 71 VAL B O 1
ATOM 1431 N N . LEU B 1 72 ? -2.285 -7.066 -6.938 1 97.19 72 LEU B N 1
ATOM 1432 C CA . LEU B 1 72 ? -3.689 -6.703 -7.094 1 97.19 72 LEU B CA 1
ATOM 1433 C C . LEU B 1 72 ? -4.039 -6.504 -8.57 1 97.19 72 LEU B C 1
ATOM 1435 O O . LEU B 1 72 ? -5.078 -6.977 -9.031 1 97.19 72 LEU B O 1
ATOM 1439 N N . LYS B 1 73 ? -3.217 -5.895 -9.242 1 97.31 73 LYS B N 1
ATOM 1440 C CA . LYS B 1 73 ? -3.486 -5.512 -10.625 1 97.31 73 LYS B CA 1
ATOM 1441 C C . LYS B 1 73 ? -3.334 -6.703 -11.57 1 97.31 73 LYS B C 1
ATOM 1443 O O . LYS B 1 73 ? -4.148 -6.895 -12.477 1 97.31 73 LYS B O 1
ATOM 1448 N N . TRP B 1 74 ? -2.387 -7.547 -11.383 1 98.12 74 TRP B N 1
ATOM 1449 C CA . TRP B 1 74 ? -1.987 -8.453 -12.453 1 98.12 74 TRP B CA 1
ATOM 1450 C C . TRP B 1 74 ? -2.246 -9.906 -12.055 1 98.12 74 TRP B C 1
ATOM 1452 O O . TRP B 1 74 ? -2.127 -10.812 -12.883 1 98.12 74 TRP B O 1
ATOM 1462 N N . GLU B 1 75 ? -2.521 -10.203 -10.812 1 98 75 GLU B N 1
ATOM 1463 C CA . GLU B 1 75 ? -2.834 -11.562 -10.367 1 98 75 GLU B CA 1
ATOM 1464 C C . GLU B 1 75 ? -4.172 -11.609 -9.641 1 98 75 GLU B C 1
ATOM 1466 O O . GLU B 1 75 ? -4.211 -11.734 -8.414 1 98 75 GLU B O 1
ATOM 1471 N N . PRO B 1 76 ? -5.262 -11.617 -10.336 1 95.94 76 PRO B N 1
ATOM 1472 C CA . PRO B 1 76 ? -6.59 -11.484 -9.734 1 95.94 76 PRO B CA 1
ATOM 1473 C C . PRO B 1 76 ? -7.012 -12.734 -8.961 1 95.94 76 PRO B C 1
ATOM 1475 O O . PRO B 1 76 ? -8.008 -12.703 -8.227 1 95.94 76 PRO B O 1
ATOM 1478 N N . ARG B 1 77 ? -6.285 -13.82 -9.109 1 96.12 77 ARG B N 1
ATOM 1479 C CA . ARG B 1 77 ? -6.652 -15.047 -8.414 1 96.12 77 ARG B CA 1
ATOM 1480 C C . ARG B 1 77 ? -6.332 -14.953 -6.922 1 96.12 77 ARG B C 1
ATOM 1482 O O . ARG B 1 77 ? -6.781 -15.781 -6.129 1 96.12 77 ARG B O 1
ATOM 1489 N N . VAL B 1 78 ? -5.566 -13.867 -6.523 1 97.12 78 VAL B N 1
ATOM 1490 C CA . VAL B 1 78 ? -5.062 -13.82 -5.156 1 97.12 78 VAL B CA 1
ATOM 1491 C C . VAL B 1 78 ? -5.496 -12.508 -4.496 1 97.12 78 VAL B C 1
ATOM 1493 O O . VAL B 1 78 ? -5.453 -11.445 -5.121 1 97.12 78 VAL B O 1
ATOM 1496 N N . THR B 1 79 ? -5.926 -12.594 -3.258 1 97.69 79 THR B N 1
ATOM 1497 C CA . THR B 1 79 ? -6.078 -11.453 -2.367 1 97.69 79 THR B CA 1
ATOM 1498 C C . THR B 1 79 ? -5.074 -11.516 -1.22 1 97.69 79 THR B C 1
ATOM 1500 O O . THR B 1 79 ? -5.043 -12.5 -0.472 1 97.69 79 THR B O 1
ATOM 1503 N N . LEU B 1 80 ? -4.336 -10.461 -1.07 1 98.44 80 LEU B N 1
ATOM 1504 C CA . LEU B 1 80 ? -3.273 -10.461 -0.071 1 98.44 80 LEU B CA 1
ATOM 1505 C C . LEU B 1 80 ? -3.779 -9.93 1.264 1 98.44 80 LEU B C 1
ATOM 1507 O O . LEU B 1 80 ? -4.598 -9.008 1.298 1 98.44 80 LEU B O 1
ATOM 1511 N N . SER B 1 81 ? -3.191 -10.492 2.307 1 98.06 81 SER B N 1
ATOM 1512 C CA . SER B 1 81 ? -3.469 -10.031 3.666 1 98.06 81 SER B CA 1
ATOM 1513 C C . SER B 1 81 ? -2.203 -9.508 4.34 1 98.06 81 SER B C 1
ATOM 1515 O O . SER B 1 81 ? -2.277 -8.812 5.355 1 98.06 81 SER B O 1
ATOM 1517 N N . SER B 1 82 ? -1.062 -9.891 3.752 1 97.94 82 SER B N 1
ATOM 1518 C CA . SER B 1 82 ? 0.197 -9.414 4.316 1 97.94 82 SER B CA 1
ATOM 1519 C C . SER B 1 82 ? 1.321 -9.469 3.287 1 97.94 82 SER B C 1
ATOM 1521 O O . SER B 1 82 ? 1.353 -10.367 2.443 1 97.94 82 SER B O 1
ATOM 1523 N N . VAL B 1 83 ? 2.152 -8.523 3.377 1 97.94 83 VAL B N 1
ATOM 1524 C CA . VAL B 1 83 ? 3.4 -8.469 2.625 1 97.94 83 VAL B CA 1
ATOM 1525 C C . VAL B 1 83 ? 4.559 -8.164 3.57 1 97.94 83 VAL B C 1
ATOM 1527 O O . VAL B 1 83 ? 4.535 -7.164 4.293 1 97.94 83 VAL B O 1
ATOM 1530 N N . THR B 1 84 ? 5.539 -9.008 3.594 1 96.69 84 THR B N 1
ATOM 1531 C CA . THR B 1 84 ? 6.742 -8.766 4.379 1 96.69 84 THR B CA 1
ATOM 1532 C C . THR B 1 84 ? 7.992 -9 3.531 1 96.69 84 THR B C 1
ATOM 1534 O O . THR B 1 84 ? 7.969 -9.781 2.576 1 96.69 84 THR B O 1
ATOM 1537 N N . THR B 1 85 ? 8.961 -8.273 3.85 1 95.19 85 THR B N 1
ATOM 1538 C CA . THR B 1 85 ? 10.211 -8.391 3.117 1 95.19 85 THR B CA 1
ATOM 1539 C C . THR B 1 85 ? 11.359 -8.758 4.059 1 95.19 85 THR B C 1
ATOM 1541 O O . THR B 1 85 ? 11.336 -8.391 5.238 1 95.19 85 THR B O 1
ATOM 1544 N N . GLU B 1 86 ? 12.234 -9.523 3.559 1 93 86 GLU B N 1
ATOM 1545 C CA . GLU B 1 86 ? 13.453 -9.883 4.277 1 93 86 GLU B CA 1
ATOM 1546 C C . GLU B 1 86 ? 14.68 -9.742 3.385 1 93 86 GLU B C 1
ATOM 1548 O O . GLU B 1 86 ? 14.641 -10.102 2.207 1 93 86 GLU B O 1
ATOM 1553 N N . ARG B 1 87 ? 15.609 -9.164 3.965 1 89.69 87 ARG B N 1
ATOM 1554 C CA . ARG B 1 87 ? 16.891 -9.039 3.264 1 89.69 87 ARG B CA 1
ATOM 1555 C C . ARG B 1 87 ? 17.938 -9.945 3.893 1 89.69 87 ARG B C 1
ATOM 1557 O O . ARG B 1 87 ? 18.094 -9.977 5.113 1 89.69 87 ARG B O 1
ATOM 1564 N N . SER B 1 88 ? 18.578 -10.758 3.049 1 86.44 88 SER B N 1
ATOM 1565 C CA . SER B 1 88 ? 19.641 -11.641 3.516 1 86.44 88 SER B CA 1
ATOM 1566 C C . SER B 1 88 ? 20.984 -10.906 3.562 1 86.44 88 SER B C 1
ATOM 1568 O O . SER B 1 88 ? 21.094 -9.781 3.072 1 86.44 88 SER B O 1
ATOM 1570 N N . PHE B 1 89 ? 21.938 -11.57 4.227 1 84.88 89 PHE B N 1
ATOM 1571 C CA . PHE B 1 89 ? 23.266 -10.992 4.41 1 84.88 89 PHE B CA 1
ATOM 1572 C C . PHE B 1 89 ? 23.953 -10.789 3.07 1 84.88 89 PHE B C 1
ATOM 1574 O O . PHE B 1 89 ? 24.75 -9.867 2.91 1 84.88 89 PHE B O 1
ATOM 1581 N N . ASP B 1 90 ? 23.609 -11.625 2.109 1 83.44 90 ASP B N 1
ATOM 1582 C CA . ASP B 1 90 ? 24.25 -11.539 0.801 1 83.44 90 ASP B CA 1
ATOM 1583 C C . ASP B 1 90 ? 23.578 -10.492 -0.078 1 83.44 90 ASP B C 1
ATOM 1585 O O . ASP B 1 90 ? 23.922 -10.344 -1.252 1 83.44 90 ASP B O 1
ATOM 1589 N N . GLY B 1 91 ? 22.625 -9.812 0.405 1 80.75 91 GLY B N 1
ATOM 1590 C CA . GLY B 1 91 ? 22 -8.711 -0.313 1 80.75 91 GLY B CA 1
ATOM 1591 C C . GLY B 1 91 ? 20.75 -9.125 -1.06 1 80.75 91 GLY B C 1
ATOM 1592 O O . GLY B 1 91 ? 20.094 -8.297 -1.7 1 80.75 91 GLY B O 1
ATOM 1593 N N . ARG B 1 92 ? 20.453 -10.375 -0.899 1 88.06 92 ARG B N 1
ATOM 1594 C CA . ARG B 1 92 ? 19.25 -10.859 -1.579 1 88.06 92 ARG B CA 1
ATOM 1595 C C . ARG B 1 92 ? 18 -10.523 -0.783 1 88.06 92 ARG B C 1
ATOM 1597 O O . ARG B 1 92 ? 18.016 -10.562 0.449 1 88.06 92 ARG B O 1
ATOM 1604 N N . MET B 1 93 ? 16.984 -10.109 -1.567 1 93.12 93 MET B N 1
ATOM 1605 C CA . MET B 1 93 ? 15.719 -9.789 -0.911 1 93.12 93 MET B CA 1
ATOM 1606 C C . MET B 1 93 ? 14.648 -10.812 -1.26 1 93.12 93 MET B C 1
ATOM 1608 O O . MET B 1 93 ? 14.547 -11.242 -2.41 1 93.12 93 MET B O 1
ATOM 1612 N N . THR B 1 94 ? 13.961 -11.211 -0.274 1 95.88 94 THR B N 1
ATOM 1613 C CA . THR B 1 94 ? 12.797 -12.078 -0.438 1 95.88 94 THR B CA 1
ATOM 1614 C C . THR B 1 94 ? 11.531 -11.398 0.068 1 95.88 94 THR B C 1
ATOM 1616 O O . THR B 1 94 ? 11.57 -10.641 1.038 1 95.88 94 THR B O 1
ATOM 1619 N N . VAL B 1 95 ? 10.461 -11.672 -0.668 1 97.19 95 VAL B N 1
ATOM 1620 C CA . VAL B 1 95 ? 9.148 -11.18 -0.274 1 97.19 95 VAL B CA 1
ATOM 1621 C C . VAL B 1 95 ? 8.25 -12.344 0.125 1 97.19 95 VAL B C 1
ATOM 1623 O O . VAL B 1 95 ? 8.164 -13.344 -0.595 1 97.19 95 VAL B O 1
ATOM 1626 N N . THR B 1 96 ? 7.695 -12.211 1.292 1 98 96 THR B N 1
ATOM 1627 C CA . THR B 1 96 ? 6.699 -13.188 1.729 1 98 96 THR B CA 1
ATOM 1628 C C . THR B 1 96 ? 5.293 -12.602 1.64 1 98 96 THR B C 1
ATOM 1630 O O . THR B 1 96 ? 5.027 -11.523 2.182 1 98 96 THR B O 1
ATOM 1633 N N . LEU B 1 97 ? 4.453 -13.305 0.915 1 98.31 97 LEU B N 1
ATOM 1634 C CA . LEU B 1 97 ? 3.07 -12.906 0.698 1 98.31 97 LEU B CA 1
ATOM 1635 C C . LEU B 1 97 ? 2.107 -13.906 1.319 1 98.31 97 LEU B C 1
ATOM 1637 O O . LEU B 1 97 ? 2.223 -15.117 1.084 1 98.31 97 LEU B O 1
ATOM 1641 N N . THR B 1 98 ? 1.216 -13.398 2.154 1 98.31 98 THR B N 1
ATOM 1642 C CA . THR B 1 98 ? 0.131 -14.242 2.648 1 98.31 98 THR B CA 1
ATOM 1643 C C . THR B 1 98 ? -1.222 -13.703 2.189 1 98.31 98 THR B C 1
ATOM 1645 O O . THR B 1 98 ? -1.364 -12.508 1.922 1 98.31 98 THR B O 1
ATOM 1648 N N . GLY B 1 99 ? -2.146 -14.602 2.014 1 97.81 99 GLY B N 1
ATOM 1649 C CA . GLY B 1 99 ? -3.484 -14.258 1.56 1 97.81 99 GLY B CA 1
ATOM 1650 C C . GLY B 1 99 ? -4.344 -15.477 1.272 1 97.81 99 GLY B C 1
ATOM 1651 O O . GLY B 1 99 ? -4.27 -16.484 1.985 1 97.81 99 GLY B O 1
ATOM 1652 N N . GLN B 1 100 ? -5.223 -15.234 0.252 1 97 100 GLN B N 1
ATOM 1653 C CA . GLN B 1 100 ? -6.102 -16.344 -0.106 1 97 100 GLN B CA 1
ATOM 1654 C C . GLN B 1 100 ? -6.32 -16.406 -1.615 1 97 100 GLN B C 1
ATOM 1656 O O . GLN B 1 100 ? -6.199 -15.398 -2.309 1 97 100 GLN B O 1
ATOM 1661 N N . HIS B 1 101 ? -6.551 -17.672 -2.029 1 96.31 101 HIS B N 1
ATOM 1662 C CA . HIS B 1 101 ? -7.016 -17.891 -3.396 1 96.31 101 HIS B CA 1
ATOM 1663 C C . HIS B 1 101 ? -8.469 -17.469 -3.555 1 96.31 101 HIS B C 1
ATOM 1665 O O . HIS B 1 101 ? -9.352 -17.969 -2.852 1 96.31 101 HIS B O 1
ATOM 1671 N N . ASN B 1 102 ? -8.727 -16.656 -4.492 1 94.75 102 ASN B N 1
ATOM 1672 C CA . ASN B 1 102 ? -10.023 -16 -4.547 1 94.75 102 ASN B CA 1
ATOM 1673 C C . ASN B 1 102 ? -11.133 -16.984 -4.93 1 94.75 102 ASN B C 1
ATOM 1675 O O . ASN B 1 102 ? -12.266 -16.859 -4.461 1 94.75 102 ASN B O 1
ATOM 1679 N N . ASP B 1 103 ? -10.875 -17.969 -5.707 1 91.94 103 ASP B N 1
ATOM 1680 C CA . ASP B 1 103 ? -11.914 -18.906 -6.152 1 91.94 103 ASP B CA 1
ATOM 1681 C C . ASP B 1 103 ? -12.234 -19.922 -5.066 1 91.94 103 ASP B C 1
ATOM 1683 O O . ASP B 1 103 ? -13.398 -20.281 -4.867 1 91.94 103 ASP B O 1
ATOM 1687 N N . THR B 1 104 ? -11.289 -20.344 -4.34 1 91.62 104 THR B N 1
ATOM 1688 C CA . THR B 1 104 ? -11.469 -21.453 -3.404 1 91.62 104 THR B CA 1
ATOM 1689 C C . THR B 1 104 ? -11.523 -20.953 -1.967 1 91.62 104 THR B C 1
ATOM 1691 O O . THR B 1 104 ? -11.992 -21.656 -1.069 1 91.62 104 THR B O 1
ATOM 1694 N N . GLY B 1 105 ? -11 -19.766 -1.749 1 92.94 105 GLY B N 1
ATOM 1695 C CA . GLY B 1 105 ? -10.922 -19.234 -0.393 1 92.94 105 GLY B CA 1
ATOM 1696 C C . GLY B 1 105 ? -9.781 -19.844 0.409 1 92.94 105 GLY B C 1
ATOM 1697 O O . GLY B 1 105 ? -9.594 -19.5 1.578 1 92.94 105 GLY B O 1
ATOM 1698 N N . GLN B 1 106 ? -8.969 -20.672 -0.161 1 93.25 106 GLN B N 1
ATOM 1699 C CA . GLN B 1 106 ? -7.875 -21.344 0.528 1 93.25 106 GLN B CA 1
ATOM 1700 C C . GLN B 1 106 ? -6.727 -20.391 0.819 1 93.25 106 GLN B C 1
ATOM 1702 O O . GLN B 1 106 ? -6.32 -19.609 -0.051 1 93.25 106 GLN B O 1
ATOM 1707 N N . PRO B 1 107 ? -6.293 -20.5 2.064 1 95.19 107 PRO B N 1
ATOM 1708 C CA . PRO B 1 107 ? -5.137 -19.656 2.4 1 95.19 107 PRO B CA 1
ATOM 1709 C C . PRO B 1 107 ? -3.885 -20.031 1.614 1 95.19 107 PRO B C 1
ATOM 1711 O O . PRO B 1 107 ? -3.729 -21.188 1.216 1 95.19 107 PRO B O 1
ATOM 1714 N N . LEU B 1 108 ? -3.102 -19 1.328 1 95.12 108 LEU B N 1
ATOM 1715 C CA . LEU B 1 108 ? -1.811 -19.266 0.702 1 95.12 108 LEU B CA 1
ATOM 1716 C C . LEU B 1 108 ? -0.716 -18.406 1.335 1 95.12 108 LEU B C 1
ATOM 1718 O O . LEU B 1 108 ? -1.001 -17.375 1.934 1 95.12 108 LEU B O 1
ATOM 1722 N N . SER B 1 109 ? 0.511 -18.922 1.288 1 96.75 109 SER B N 1
ATOM 1723 C CA . SER B 1 109 ? 1.748 -18.281 1.705 1 96.75 109 SER B CA 1
ATOM 1724 C C . SER B 1 109 ? 2.873 -18.531 0.708 1 96.75 109 SER B C 1
ATOM 1726 O O . SER B 1 109 ? 3.238 -19.688 0.459 1 96.75 109 SER B O 1
ATOM 1728 N N . LEU B 1 110 ? 3.32 -17.453 0.141 1 96.75 110 LEU B N 1
ATOM 1729 C CA . LEU B 1 110 ? 4.359 -17.547 -0.879 1 96.75 110 LEU B CA 1
ATOM 1730 C C . LEU B 1 110 ? 5.602 -16.766 -0.454 1 96.75 110 LEU B C 1
ATOM 1732 O O . LEU B 1 110 ? 5.496 -15.68 0.119 1 96.75 110 LEU B O 1
ATOM 1736 N N . THR B 1 111 ? 6.715 -17.328 -0.665 1 97 111 THR B N 1
ATOM 1737 C CA . THR B 1 111 ? 8 -16.641 -0.506 1 97 111 THR B CA 1
ATOM 1738 C C . THR B 1 111 ? 8.727 -16.547 -1.844 1 97 111 THR B C 1
ATOM 1740 O O . THR B 1 111 ? 9.07 -17.562 -2.445 1 97 111 THR B O 1
ATOM 1743 N N . ILE B 1 112 ? 8.953 -15.336 -2.283 1 96.5 112 ILE B N 1
ATOM 1744 C CA . ILE B 1 112 ? 9.438 -15.07 -3.633 1 96.5 112 ILE B CA 1
ATOM 1745 C C . ILE B 1 112 ? 10.758 -14.305 -3.568 1 96.5 112 ILE B C 1
ATOM 1747 O O . ILE B 1 112 ? 10.805 -13.195 -3.031 1 96.5 112 ILE B O 1
ATOM 1751 N N . PRO B 1 113 ? 11.836 -14.914 -4.086 1 95.06 113 PRO B N 1
ATOM 1752 C CA . PRO B 1 113 ? 13.047 -14.102 -4.266 1 95.06 113 PRO B CA 1
ATOM 1753 C C . PRO B 1 113 ? 12.859 -13 -5.305 1 95.06 113 PRO B C 1
ATOM 1755 O O . PRO B 1 113 ? 12.336 -13.25 -6.395 1 95.06 113 PRO B O 1
ATOM 1758 N N . VAL B 1 114 ? 13.242 -11.758 -4.941 1 93.81 114 VAL B N 1
ATOM 1759 C CA . VAL B 1 114 ? 13.008 -10.656 -5.867 1 93.81 114 VAL B CA 1
ATOM 1760 C C . VAL B 1 114 ? 14.328 -9.992 -6.227 1 93.81 114 VAL B C 1
ATOM 1762 O O . VAL B 1 114 ? 14.352 -8.922 -6.84 1 93.81 114 VAL B O 1
ATOM 1765 N N . SER B 1 115 ? 15.445 -10.406 -5.723 1 85.69 115 SER B N 1
ATOM 1766 C CA . SER B 1 115 ? 16.797 -10.016 -6.113 1 85.69 115 SER B CA 1
ATOM 1767 C C . SER B 1 115 ? 17.688 -11.234 -6.289 1 85.69 115 SER B C 1
ATOM 1769 O O . SER B 1 115 ? 17.391 -12.312 -5.766 1 85.69 115 SER B O 1
#

Secondary structure (DSSP, 8-state):
------------S--HHHHHHHHHHHHHHHHSBTT-STT-TT-SBGGGGTTTSPP-HHHHHHHHHHHHHHHHHH-TTEEEEEEEEEE-TTS-EEEEEEEEETTT--EEEEEEE--/------------S--HHHHHHHHHHHHHHHHSBTT--TT-TT-SBGGGGTTTSPP-HHHHHHHHHHHHHHHHHH-TTEEEEEEEEEE-TTS-EEEEEEEEETTT--EEEEEEE--

Organism: Escherichia coli O45:K1 (strain S88 / ExPEC) (NCBI:txid585035)

Sequence (230 aa):
MTARYLGMNRSDGLTVTDLEHISQSIGDILRTPVGSRVMRRDYGSLLASMIDQPQTPALELQIKVACYMAVLKWEPRVTLSSVTTERSFDGRMTVTLTGQHNDTGQPLSLTIPVSMTARYLGMNRSDGLTVTDLEHISQSIGDILRTPVGSRVMRRDYGSLLASMIDQPQTPALELQIKVACYMAVLKWEPRVTLSSVTTERSFDGRMTVTLTGQHNDTGQPLSLTIPVS

Solvent-accessible surface area (backbone atoms only — not comparable to full-atom values): 13145 Å² total; per-residue (Å²): 136,82,80,75,78,74,72,80,76,80,73,83,58,84,45,75,63,53,53,48,53,48,52,50,50,52,43,50,34,46,56,31,41,51,56,72,38,86,94,43,38,80,47,31,13,65,40,60,79,48,74,82,48,84,88,40,58,38,50,50,42,50,46,41,42,34,53,51,53,31,40,56,71,73,37,75,58,46,45,58,35,45,65,48,76,47,72,48,95,87,68,35,32,33,37,37,40,32,33,27,33,62,89,75,61,45,74,45,76,45,77,39,72,66,94,136,84,81,75,78,76,71,80,74,78,73,84,60,85,44,74,63,53,53,50,52,50,52,51,51,52,41,50,33,44,56,31,43,50,57,70,37,87,95,44,39,80,47,33,12,65,41,58,79,49,73,82,47,83,87,40,58,38,51,51,41,49,47,41,43,34,52,50,54,30,41,56,71,74,38,73,57,47,46,57,35,44,65,46,76,46,72,48,95,87,68,36,33,34,36,37,39,32,31,25,33,60,88,76,62,45,74,45,76,46,76,38,73,67,95

Radius of gyration: 22.95 Å; Cα contacts (8 Å, |Δi|>4): 384; chains: 2; bounding box: 42×108×60 Å

Foldseek 3Di:
DPPPCPDPPPPVPCPPVNVVVLLVQLQVQAQDDQCPDPVHNRGHFPLNVQLPDDDDPVSQVVNFVRSQVSCVVRPVQWDWDDWGWDADPVSWIKIWTWTAGPPPRHIDIDIHTRD/DDPPCPDPPPPVPCPPVNVVVLLVQLQVQAQDDQCPDPVHNRGHFPLNVLLPDDDDPVSQVVNFVRSQVSCVVRPVQWDWDDWGWDADPVSWIKIWTWTAGPPPRHIDIDIHTRD

pLDDT: mean 87.36, std 19.55, range [27.55, 98.44]

InterPro domains:
  IPR007048 IraD/Gp25-like [PF04965] (19-104)

Nearest PDB structures (foldseek):
  2ia7-assembly1_A  TM=9.065E-01  e=7.452E-08  Geobacter sulfurreducens
  6u5b-assembly1_a  TM=8.007E-01  e=6.256E-07  Pseudomonas aeruginosa PAO1
  5iw9-assembly1_B  TM=7.994E-01  e=1.298E-06  Tequatrovirus T4
  7aeb-assembly1_S  TM=8.151E-01  e=4.721E-04  Algoriphagus machipongonensis
  6od1-assembly1_B  TM=7.195E-01  e=3.108E-03  Escherichia coli K-12